Protein 4GT9 (pdb70)

Secondary structure (DSSP, 8-state):
--EEEETTTEEEEEEEEE--HHHHHHHHHT-S----HHHHHHHHHHHHHT--GGGGG-EEEEEEEEEHHHHHHHTT--SSEEEE--TTTSPPPS-B----GGGGTT---SS-HHHHHHHHHHHHHHHHHHHHHHHHTT--HHHHGGGS-TTBEEEEEEEEEHHHHHHHHHHHSSTTS-HHHHHHHHHHHHHHHHH-HHHHHHHHHHT---SS--

Sequence (214 aa):
HMKIDILDKGFVELVDVMGNDLSAVRAARVSSFDMGEERDRHLIIEYLMKHGHETPFEHIVFTFHVKAPIFVARRQWFRHRIASYNELSGRYSSKLSYEFYIPSPERLEGYKTTIPPERVTEKISEIVDKAYRTYLLELIESSGVPRREVARIVLPLNLYTRFFWTVNARSLMNFLNLRADSHAQWEIQQQYALAIARIFKEKCPWTFEAFLKYAYKGDILK

Foldseek 3Di:
DDKDDAAPGKIKAWDDKDDELVQLVCQVVVDPDPDDVVSLVVLLVCQQVVVCVSQQRIKTKMKIKFFQVLVVVVPVLPQKDKDKDDQQVDPADPDFRQHDLCLCPPPDDPQRSVVVSVVVVVVQVVLVVQLVVCVVVPNHSNVSCVSHDRRRIIMMMMMHTPVSLLVVCLVQCAPVHDPRSVRVNVSVLVVNCVRYVSNSVSCVVRPRNHDHDD

Structure (mmCIF, N/CA/C/O backbone):
data_4GT9
#
_entry.id   4GT9
#
_cell.length_a   110.320
_cell.length_b   110.320
_cell.length_c   120.570
_cell.angle_alpha   90.00
_cell.angle_beta   90.00
_cell.angle_gamma   90.00
#
_symmetry.space_group_name_H-M   'I 41 2 2'
#
loop_
_entity.id
_entity.type
_entity.pdbx_description
1 polymer 'Thymidylate synthase thyX'
2 non-polymer 'FLAVIN-ADENINE DINUCLEOTIDE'
3 non-polymer "2'-DEOXYURIDINE 5'-MONOPHOSPHATE"
4 non-polymer 'N-({4-[(6aR)-3-amino-1-oxo-1,2,5,6,6a,7-hexahydroimidazo[1,5-f]pteridin-8(9H)-yl]phenyl}carbonyl)-L-glutamic acid'
5 non-polymer DI(HYDROXYETHYL)ETHER
6 non-polymer 'CHLORIDE ION'
7 water water
#
loop_
_atom_site.group_PDB
_atom_site.id
_atom_site.type_symbol
_atom_site.label_atom_id
_atom_site.label_alt_id
_atom_site.label_comp_id
_atom_site.label_asym_id
_atom_site.label_entity_id
_atom_site.label_seq_id
_atom_site.pdbx_PDB_ins_code
_atom_site.Cartn_x
_atom_site.Cartn_y
_atom_site.Cartn_z
_atom_site.occupancy
_atom_site.B_iso_or_equiv
_atom_site.auth_seq_id
_atom_site.auth_comp_id
_atom_site.auth_asym_id
_atom_site.auth_atom_id
_atom_site.pdbx_PDB_model_num
ATOM 1 N N . HIS A 1 12 ? -43.794 -5.839 2.455 1.00 41.54 0 HIS A N 1
ATOM 2 C CA . HIS A 1 12 ? -43.706 -5.534 3.908 1.00 40.03 0 HIS A CA 1
ATOM 3 C C . HIS A 1 12 ? -42.240 -5.319 4.311 1.00 39.32 0 HIS A C 1
ATOM 4 O O . HIS A 1 12 ? -41.358 -6.104 3.913 1.00 40.53 0 HIS A O 1
ATOM 6 N N . MET A 1 13 ? -41.985 -4.248 5.072 1.00 36.97 1 MET A N 1
ATOM 7 C CA . MET A 1 13 ? -40.639 -3.949 5.580 1.00 35.20 1 MET A CA 1
ATOM 8 C C . MET A 1 13 ? -40.241 -5.008 6.617 1.00 31.91 1 MET A C 1
ATOM 9 O O . MET A 1 13 ? -40.954 -5.194 7.598 1.00 29.69 1 MET A O 1
ATOM 14 N N . LYS A 1 14 ? -39.106 -5.664 6.386 1.00 29.39 2 LYS A N 1
ATOM 15 C CA . LYS A 1 14 ? -38.536 -6.680 7.268 1.00 28.04 2 LYS A CA 1
ATOM 16 C C . LYS A 1 14 ? -37.052 -6.411 7.477 1.00 26.69 2 LYS A C 1
ATOM 17 O O . LYS A 1 14 ? -36.293 -6.159 6.529 1.00 28.73 2 LYS A O 1
ATOM 23 N N . ILE A 1 15 ? -36.621 -6.563 8.716 1.00 23.35 3 ILE A N 1
ATOM 24 C CA . ILE A 1 15 ? -35.268 -6.221 9.115 1.00 21.48 3 ILE A CA 1
ATOM 25 C C . ILE A 1 15 ? -34.723 -7.356 9.998 1.00 19.14 3 ILE A C 1
ATOM 26 O O . ILE A 1 15 ? -35.365 -7.740 10.976 1.00 19.38 3 ILE A O 1
ATOM 31 N N . ASP A 1 16 ? -33.578 -7.914 9.621 1.00 19.02 4 ASP A N 1
ATOM 32 C CA . ASP A 1 16 ? -32.906 -8.945 10.394 1.00 19.79 4 ASP A CA 1
ATOM 33 C C . ASP A 1 16 ? -32.274 -8.320 11.631 1.00 19.02 4 ASP A C 1
ATOM 34 O O . ASP A 1 16 ? -31.695 -7.236 11.528 1.00 21.09 4 ASP A O 1
ATOM 39 N N . ILE A 1 17 ? -32.374 -9.006 12.756 1.00 17.96 5 ILE A N 1
ATOM 40 C CA . ILE A 1 17 ? -31.865 -8.537 14.041 1.00 17.61 5 ILE A CA 1
ATOM 41 C C . ILE A 1 17 ? -31.110 -9.691 14.681 1.00 18.36 5 ILE A C 1
ATOM 42 O O . ILE A 1 17 ? -31.550 -10.839 14.619 1.00 18.30 5 ILE A O 1
ATOM 47 N N . LEU A 1 18 ? -30.027 -9.387 15.388 1.00 17.83 6 LEU A N 1
ATOM 48 C CA . LEU A 1 18 ? -29.180 -10.407 16.037 1.00 17.38 6 LEU A CA 1
ATOM 49 C C . LEU A 1 18 ? -28.770 -11.460 14.992 1.00 18.37 6 LEU A C 1
ATOM 50 O O . LEU A 1 18 ? -28.596 -11.128 13.827 1.00 20.90 6 LEU A O 1
ATOM 55 N N . ASP A 1 19 ? -28.571 -12.695 15.413 1.00 17.60 7 ASP A N 1
ATOM 56 C CA . ASP A 1 19 ? -28.130 -13.753 14.554 1.00 18.03 7 ASP A CA 1
ATOM 57 C C . ASP A 1 19 ? -29.252 -14.385 13.722 1.00 18.70 7 ASP A C 1
ATOM 58 O O . ASP A 1 19 ? -28.994 -14.775 12.589 1.00 21.34 7 ASP A O 1
ATOM 63 N N . LYS A 1 20 ? -30.440 -14.492 14.288 1.00 18.04 8 LYS A N 1
ATOM 64 C CA . LYS A 1 20 ? -31.543 -15.247 13.665 1.00 18.41 8 LYS A CA 1
ATOM 65 C C . LYS A 1 20 ? -32.873 -14.533 13.852 1.00 17.72 8 LYS A C 1
ATOM 66 O O . LYS A 1 20 ? -33.932 -15.062 13.513 1.00 19.53 8 LYS A O 1
ATOM 72 N N . GLY A 1 21 ? -32.880 -13.335 14.417 1.00 16.24 9 GLY A N 1
ATOM 73 C CA . GLY A 1 21 ? -34.114 -12.615 14.685 1.00 15.79 9 GLY A CA 1
ATOM 74 C C . GLY A 1 21 ? -34.591 -11.741 13.532 1.00 15.48 9 GLY A C 1
ATOM 75 O O . GLY A 1 21 ? -33.908 -11.551 12.535 1.00 16.51 9 GLY A O 1
ATOM 76 N N . PHE A 1 22 ? -35.780 -11.180 13.711 1.00 15.58 10 PHE A N 1
ATOM 77 C CA . PHE A 1 22 ? -36.301 -10.215 12.715 1.00 15.72 10 PHE A CA 1
ATOM 78 C C . PHE A 1 22 ? -37.384 -9.370 13.347 1.00 14.50 10 PHE A C 1
ATOM 79 O O . PHE A 1 22 ? -37.989 -9.720 14.348 1.00 15.01 10 PHE A O 1
ATOM 87 N N . VAL A 1 23 ? -37.645 -8.258 12.669 1.00 16.35 11 VAL A N 1
ATOM 88 C CA . VAL A 1 23 ? -38.859 -7.439 12.869 1.00 16.78 11 VAL A CA 1
ATOM 89 C C . VAL A 1 23 ? -39.462 -7.225 11.488 1.00 17.28 11 VAL A C 1
ATOM 90 O O . VAL A 1 23 ? -38.748 -6.857 10.569 1.00 18.25 11 VAL A O 1
ATOM 94 N N . GLU A 1 24 ? -40.763 -7.456 11.330 1.00 17.12 12 GLU A N 1
ATOM 95 C CA . GLU A 1 24 ? -41.447 -7.245 10.076 1.00 18.62 12 GLU A CA 1
ATOM 96 C C . GLU A 1 24 ? -42.725 -6.486 10.334 1.00 17.61 12 GLU A C 1
ATOM 97 O O . GLU A 1 24 ? -43.478 -6.824 11.233 1.00 17.13 12 GLU A O 1
ATOM 103 N N . LEU A 1 25 ? -42.993 -5.481 9.522 1.00 18.50 13 LEU A N 1
ATOM 104 C CA . LEU A 1 25 ? -44.299 -4.825 9.583 1.00 18.48 13 LEU A CA 1
ATOM 105 C C . LEU A 1 25 ? -45.346 -5.653 8.853 1.00 18.40 13 LEU A C 1
ATOM 106 O O . LEU A 1 25 ? -45.183 -6.008 7.687 1.00 21.67 13 LEU A O 1
ATOM 111 N N . VAL A 1 26 ? -46.413 -5.997 9.556 1.00 16.82 14 VAL A N 1
ATOM 112 C CA . VAL A 1 26 ? -47.519 -6.801 9.017 1.00 18.64 14 VAL A CA 1
ATOM 113 C C . VAL A 1 26 ? -48.623 -5.880 8.457 1.00 18.24 14 VAL A C 1
ATOM 114 O O . VAL A 1 26 ? -49.202 -6.159 7.422 1.00 20.92 14 VAL A O 1
ATOM 118 N N . ASP A 1 27 ? -48.941 -4.811 9.193 1.00 16.83 15 ASP A N 1
ATOM 119 C CA . ASP A 1 27 ? -50.005 -3.907 8.768 1.00 18.19 15 ASP A CA 1
ATOM 120 C C . ASP A 1 27 ? -49.831 -2.594 9.509 1.00 16.54 15 ASP A C 1
ATOM 121 O O . ASP A 1 27 ? -49.101 -2.509 10.485 1.00 16.40 15 ASP A O 1
ATOM 126 N N . VAL A 1 28 ? -50.492 -1.579 8.989 1.00 18.66 16 VAL A N 1
ATOM 127 C CA . VAL A 1 28 ? -50.505 -0.265 9.598 1.00 19.45 16 VAL A CA 1
ATOM 128 C C . VAL A 1 28 ? -51.833 0.385 9.263 1.00 19.38 16 VAL A C 1
ATOM 129 O O . VAL A 1 28 ? -52.380 0.203 8.191 1.00 21.39 16 VAL A O 1
ATOM 133 N N . MET A 1 29 ? -52.382 1.106 10.229 1.00 18.38 17 MET A N 1
ATOM 134 C CA . MET A 1 29 ? -53.550 1.956 10.013 1.00 19.53 17 MET A CA 1
ATOM 135 C C . MET A 1 29 ? -53.123 3.364 10.180 1.00 19.22 17 MET A C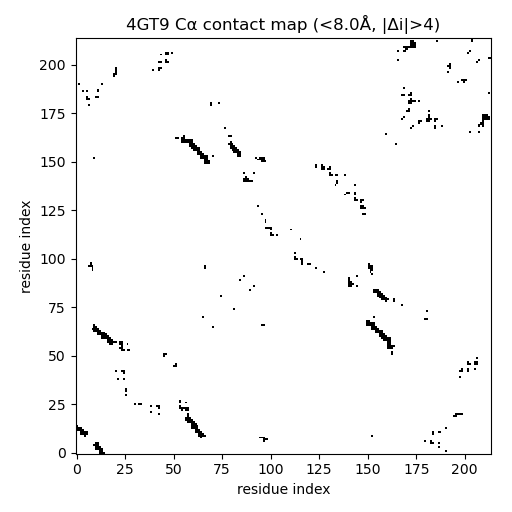 1
ATOM 136 O O . MET A 1 29 ? -52.623 3.752 11.235 1.00 19.40 17 MET A O 1
ATOM 141 N N . GLY A 1 30 ? -53.319 4.129 9.130 1.00 21.03 18 GLY A N 1
ATOM 142 C CA . GLY A 1 30 ? -53.081 5.532 9.182 1.00 22.96 18 GLY A CA 1
ATOM 143 C C . GL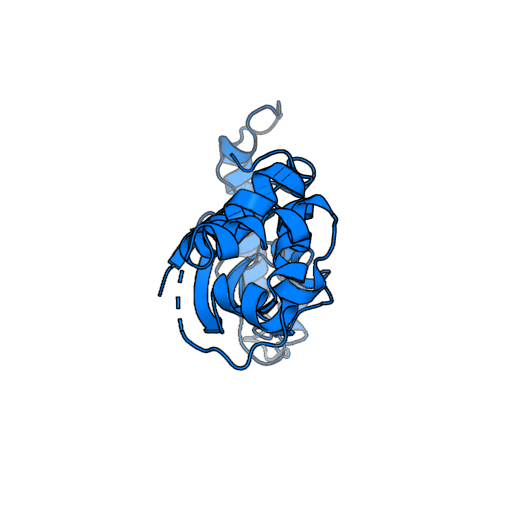Y A 1 30 ? -51.679 5.942 8.826 1.00 23.31 18 GLY A C 1
ATOM 144 O O . GLY A 1 30 ? -50.845 5.168 8.311 1.00 25.28 18 GLY A O 1
ATOM 145 N N . ASN A 1 31 ? -51.453 7.224 9.051 1.00 22.90 19 ASN A N 1
ATOM 146 C CA . ASN A 1 31 ? -50.226 7.898 8.679 1.00 22.82 19 ASN A CA 1
ATOM 147 C C . ASN A 1 31 ? -50.210 9.208 9.481 1.00 21.66 19 ASN A C 1
ATOM 148 O O . ASN A 1 31 ? -51.041 9.419 10.368 1.00 19.63 19 ASN A O 1
ATOM 153 N N . ASP A 1 32 ? -49.274 10.101 9.190 1.00 20.96 20 ASP A N 1
ATOM 154 C CA . ASP A 1 32 ? -49.185 11.368 9.920 1.00 20.96 20 ASP A CA 1
ATOM 155 C C . ASP A 1 32 ? -50.524 12.110 9.926 1.00 21.86 20 ASP A C 1
ATOM 156 O O . ASP A 1 32 ? -50.936 12.694 10.942 1.00 21.64 20 ASP A O 1
ATOM 161 N N . LEU A 1 33 ? -51.235 12.067 8.808 1.00 21.03 21 LEU A N 1
ATOM 162 C CA . LEU A 1 33 ? -52.487 12.803 8.693 1.00 21.79 21 LEU A CA 1
ATOM 163 C C . LEU A 1 33 ? -53.582 12.249 9.588 1.00 20.87 21 LEU A C 1
ATOM 164 O O . LEU A 1 33 ? -54.497 12.982 9.918 1.00 21.28 21 LEU A O 1
ATOM 169 N N . SER A 1 34 ? -53.490 10.987 9.972 1.00 20.19 22 SER A N 1
ATOM 170 C CA . SER A 1 34 ? -54.454 10.419 10.909 1.00 20.19 22 SER A CA 1
ATOM 171 C C . SER A 1 34 ? -54.450 11.153 12.241 1.00 20.31 22 SER A C 1
ATOM 172 O O . SER A 1 34 ? -55.501 11.326 12.864 1.00 19.43 22 SER A O 1
ATOM 175 N N . ALA A 1 35 ? -53.276 11.544 12.715 1.00 18.54 23 ALA A N 1
ATOM 176 C CA . ALA A 1 35 ? -53.156 12.286 13.979 1.00 18.73 23 ALA A CA 1
ATOM 177 C C . ALA A 1 35 ? -53.687 13.685 13.821 1.00 18.65 23 ALA A C 1
ATOM 178 O O . ALA A 1 35 ? -54.391 14.197 14.670 1.00 18.79 23 ALA A O 1
ATOM 180 N N . VAL A 1 36 ? -53.413 14.322 12.693 1.00 18.13 24 VAL A N 1
ATOM 181 C CA . VAL A 1 36 ? -53.915 15.659 12.421 1.00 20.20 24 VAL A CA 1
ATOM 182 C C . VAL A 1 36 ? -55.462 15.654 12.364 1.00 19.28 24 VAL A C 1
ATOM 183 O O . VAL A 1 36 ? -56.133 16.511 12.930 1.00 19.77 24 VAL A O 1
ATOM 187 N N . ARG A 1 37 ? -56.015 14.701 11.626 1.00 20.08 25 ARG A N 1
ATOM 188 C CA . ARG A 1 37 ? -57.461 14.630 11.453 1.00 19.75 25 ARG A CA 1
ATOM 189 C C . ARG A 1 37 ? -58.158 14.316 12.783 1.00 18.46 25 ARG A C 1
ATOM 190 O O . ARG A 1 37 ? -59.202 14.881 13.052 1.00 19.09 25 ARG A O 1
ATOM 198 N N . ALA A 1 38 ? -57.564 13.461 13.600 1.00 17.57 26 ALA A N 1
ATOM 199 C CA . ALA A 1 38 ? -58.153 13.161 14.923 1.00 17.36 26 ALA A CA 1
ATOM 200 C C . ALA A 1 38 ? -58.071 14.391 15.820 1.00 17.85 26 ALA A C 1
ATOM 201 O O . ALA A 1 38 ? -59.051 14.741 16.483 1.00 18.61 26 ALA A O 1
ATOM 203 N N . ALA A 1 39 ? -56.927 15.088 15.818 1.00 17.38 27 ALA A N 1
ATOM 204 C CA . ALA A 1 39 ? -56.776 16.287 16.621 1.00 18.34 27 ALA A CA 1
ATOM 205 C C . ALA A 1 39 ? -57.803 17.340 16.274 1.00 19.71 27 ALA A C 1
ATOM 206 O O . ALA A 1 39 ? -58.396 17.984 17.152 1.00 21.22 27 ALA A O 1
ATOM 208 N N . ARG A 1 40 ? -58.024 17.572 14.982 1.00 19.42 28 ARG A N 1
ATOM 209 C CA . ARG A 1 40 ? -58.976 18.543 14.515 1.00 20.80 28 ARG A CA 1
ATOM 210 C C . ARG A 1 40 ? -60.431 18.051 14.499 1.00 19.85 28 ARG A C 1
ATOM 211 O O . ARG A 1 40 ? -61.326 18.870 14.252 1.00 22.55 28 ARG A O 1
ATOM 219 N N . VAL A 1 41 ? -60.633 16.746 14.683 1.00 18.97 29 VAL A N 1
ATOM 220 C CA . VAL A 1 41 ? -61.955 16.098 14.527 1.00 19.88 29 VAL A CA 1
ATOM 221 C C . VAL A 1 41 ? -62.510 16.503 13.138 1.00 19.91 29 VAL A C 1
ATOM 222 O O . VAL A 1 41 ? -63.601 17.020 12.979 1.00 20.73 29 VAL A O 1
ATOM 226 N N A SER A 1 42 ? -61.682 16.244 12.119 0.50 21.17 30 SER A N 1
ATOM 227 N N B SER A 1 42 ? -61.694 16.234 12.122 0.50 21.12 30 SER A N 1
ATOM 228 C CA A SER A 1 42 ? -61.927 16.754 10.768 0.50 22.62 30 SER A CA 1
ATOM 229 C CA B SER A 1 42 ? -61.921 16.788 10.798 0.50 22.46 30 SER A CA 1
ATOM 230 C C A SER A 1 42 ? -62.990 16.006 9.996 0.50 24.18 30 SER A C 1
ATOM 231 C C B SER A 1 42 ? -62.940 16.022 9.971 0.50 24.10 30 SER A C 1
ATOM 232 O O A SER A 1 42 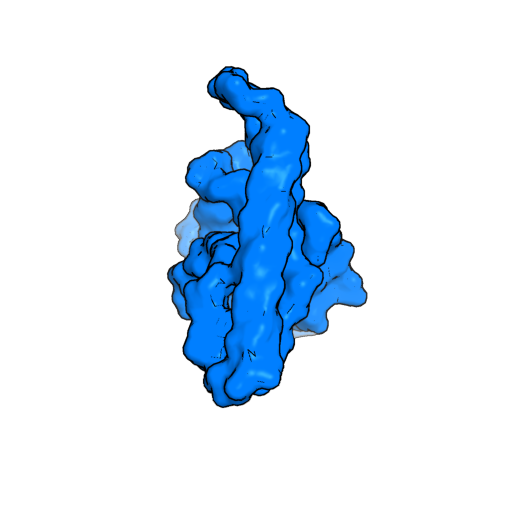? -63.039 14.783 10.005 0.50 23.65 30 SER A O 1
ATOM 233 O O B SER A 1 42 ? -62.907 14.793 9.933 0.50 23.22 30 SER A O 1
ATOM 238 N N . PHE A 1 43 ? -63.802 16.768 9.286 1.00 25.85 31 PHE A N 1
ATOM 239 C CA . PHE A 1 43 ? -64.639 16.221 8.205 1.00 29.08 31 PHE A CA 1
ATOM 240 C C . PHE A 1 43 ? -63.804 16.136 6.919 1.00 33.37 31 PHE A C 1
ATOM 241 O O . PHE A 1 43 ? -64.081 15.333 6.015 1.00 34.89 31 PHE A O 1
ATOM 249 N N . ASP A 1 44 ? -62.805 17.002 6.822 1.00 36.99 32 ASP A N 1
ATOM 250 C CA . ASP A 1 44 ? -62.038 17.124 5.588 1.00 40.25 32 ASP A CA 1
ATOM 251 C C . ASP A 1 44 ? -61.106 15.920 5.466 1.00 40.42 32 ASP A C 1
ATOM 252 O O . ASP A 1 44 ? -60.291 15.628 6.370 1.00 40.91 32 ASP A O 1
ATOM 255 N N . MET A 1 45 ? -61.282 15.168 4.384 1.00 41.62 33 MET A N 1
ATOM 256 C CA . MET A 1 45 ? -60.406 14.056 4.055 1.00 41.97 33 MET A CA 1
ATOM 257 C C . MET A 1 45 ? -59.659 14.423 2.779 1.00 43.29 33 MET A C 1
ATOM 258 O O . MET A 1 45 ? -59.770 13.722 1.767 1.00 43.80 33 MET A O 1
ATOM 263 N N . GLY A 1 46 ? -58.939 15.547 2.829 1.00 43.71 34 GLY A N 1
ATOM 264 C CA . GLY A 1 46 ? -58.229 16.099 1.668 1.00 45.05 34 GLY A CA 1
ATOM 265 C C . GLY A 1 46 ? -56.765 15.684 1.624 1.00 44.98 34 GLY A C 1
ATOM 266 O O . GLY A 1 46 ? -56.297 14.950 2.498 1.00 44.26 34 GLY A O 1
ATOM 267 N N . GLU A 1 50 ? -49.431 19.321 5.041 1.00 45.74 38 GLU A N 1
ATOM 268 C CA . GLU A 1 50 ? -48.701 20.336 4.305 1.00 45.54 38 GLU A CA 1
ATOM 269 C C . GLU A 1 50 ? -47.853 21.137 5.322 1.00 44.36 38 GLU A C 1
ATOM 270 O O . GLU A 1 50 ? -47.395 20.581 6.331 1.00 42.15 38 GLU A O 1
ATOM 276 N N . GLU A 1 51 ? -47.636 22.428 5.085 1.00 43.45 39 GLU A N 1
ATOM 277 C CA . GLU A 1 51 ? -46.989 23.274 6.090 1.00 42.64 39 GLU A CA 1
ATOM 278 C C . GLU A 1 51 ? -47.827 23.266 7.372 1.00 39.95 39 GLU A C 1
ATOM 279 O O . GLU A 1 51 ? -47.283 23.121 8.475 1.00 38.22 39 GLU A O 1
ATOM 285 N N . ARG A 1 52 ? -49.141 23.410 7.226 1.00 38.44 40 ARG A N 1
ATOM 286 C CA . ARG A 1 52 ? -50.004 23.519 8.400 1.00 37.66 40 ARG A CA 1
ATOM 287 C C . ARG A 1 52 ? -50.140 22.183 9.117 1.00 34.52 40 ARG A C 1
ATOM 288 O O . ARG A 1 52 ? -50.150 22.129 10.350 1.00 32.93 40 ARG A O 1
ATOM 296 N N . ASP A 1 53 ? -50.228 21.096 8.356 1.00 32.91 41 ASP A N 1
ATOM 297 C CA . ASP A 1 53 ? -50.365 19.792 9.000 1.00 30.74 41 ASP A CA 1
ATOM 298 C C . ASP A 1 53 ? -49.077 19.416 9.754 1.00 29.03 41 ASP A C 1
ATOM 299 O O . ASP A 1 53 ? -49.105 18.913 10.893 1.00 27.06 41 ASP A O 1
ATOM 304 N N . ARG A 1 54 ? -47.919 19.681 9.153 1.00 29.11 42 ARG A N 1
ATOM 305 C CA . ARG A 1 54 ? -46.689 19.384 9.836 1.00 28.22 42 ARG A CA 1
ATOM 306 C C . ARG A 1 54 ? -46.478 20.258 11.080 1.00 27.99 42 ARG A C 1
ATOM 307 O O . ARG A 1 54 ? -46.017 19.774 12.113 1.00 27.35 42 ARG A O 1
ATOM 315 N N . HIS A 1 55 ? -46.844 21.529 10.995 1.00 28.72 43 HIS A N 1
ATOM 316 C CA . HIS A 1 55 ? -46.763 22.391 12.164 1.00 29.48 43 HIS A CA 1
ATOM 317 C C . HIS A 1 55 ? -47.663 21.925 13.299 1.00 27.16 43 HIS A C 1
ATOM 318 O O . HIS A 1 55 ? -47.276 22.035 14.466 1.00 26.58 43 HIS A O 1
ATOM 325 N N . LEU A 1 56 ? -48.841 21.384 12.969 1.00 25.47 44 LEU A N 1
ATOM 326 C CA . LEU A 1 56 ? -49.736 20.849 14.014 1.00 23.89 44 LEU A CA 1
ATOM 327 C C . LEU A 1 56 ? -49.077 19.664 14.721 1.00 22.74 44 LEU A C 1
ATOM 328 O O . LEU A 1 56 ? -49.082 19.587 15.955 1.00 22.46 44 LEU A O 1
ATOM 333 N N A ILE A 1 57 ? -48.484 18.744 13.966 0.50 21.76 45 ILE A N 1
ATOM 334 N N B ILE A 1 57 ? -48.505 18.750 13.938 0.50 22.43 45 ILE A N 1
ATOM 335 C CA A ILE A 1 57 ? -47.795 17.629 14.588 0.50 20.52 45 ILE A CA 1
ATOM 336 C CA B ILE A 1 57 ? -47.763 17.620 14.472 0.50 21.69 45 ILE A CA 1
ATOM 337 C C A ILE A 1 57 ? -46.664 18.094 15.483 0.50 20.87 45 ILE A C 1
ATOM 338 C C B ILE A 1 57 ? -46.673 18.078 15.438 0.50 21.53 45 ILE A C 1
ATOM 339 O O A ILE A 1 57 ? -46.510 17.578 16.583 0.50 20.99 45 ILE A O 1
ATOM 340 O O B ILE A 1 57 ? -46.556 17.537 16.531 0.50 21.52 45 ILE A O 1
ATOM 349 N N . GLU A 1 58 ? -45.883 19.073 15.033 1.00 22.84 46 GLU A N 1
ATOM 350 C CA . GLU A 1 58 ? -44.813 19.588 15.883 1.00 24.00 46 GLU A CA 1
ATOM 351 C C . GLU A 1 58 ? -45.361 20.242 17.158 1.00 23.91 46 GLU A C 1
ATOM 352 O O . GLU A 1 58 ? -44.813 20.041 18.236 1.00 24.05 46 GLU A O 1
ATOM 358 N N . TYR A 1 59 ? -46.446 20.985 17.024 1.00 24.71 47 TYR A N 1
ATOM 359 C CA . TYR A 1 59 ? -47.089 21.638 18.158 1.00 25.93 47 TYR A CA 1
ATOM 360 C C . TYR A 1 59 ? -47.535 20.626 19.186 1.00 24.39 47 TYR A C 1
ATOM 361 O O . TYR A 1 59 ? -47.265 20.744 20.381 1.00 24.94 47 TYR A O 1
ATOM 370 N N . LEU A 1 60 ? -48.215 19.585 18.715 1.00 22.89 48 LEU A N 1
ATOM 371 C CA . LEU A 1 60 ? -48.704 18.551 19.602 1.00 21.91 48 LEU A CA 1
ATOM 372 C C . LEU A 1 60 ? -47.544 17.910 20.338 1.00 22.38 48 LEU A C 1
ATOM 373 O O . LEU A 1 60 ? -47.574 17.711 21.561 1.00 23.07 48 LEU A O 1
ATOM 378 N N . MET A 1 61 ? -46.504 17.547 19.598 1.00 22.09 49 MET A N 1
ATOM 379 C CA . MET A 1 61 ? -45.357 16.873 20.172 1.00 22.53 49 MET A CA 1
ATOM 380 C C . MET A 1 61 ? -44.600 17.742 21.178 1.00 24.69 49 MET A C 1
ATOM 381 O O . MET A 1 61 ? -44.242 17.257 22.256 1.00 24.91 49 MET A O 1
ATOM 386 N N . LYS A 1 62 ? -44.390 19.003 20.845 1.00 26.92 50 LYS A N 1
ATOM 387 C CA . LYS A 1 62 ? -43.607 19.858 21.729 1.00 29.64 50 LYS A CA 1
ATOM 388 C C . LYS A 1 62 ? -44.349 20.130 23.045 1.00 30.59 50 LYS A C 1
ATOM 389 O O . LYS A 1 62 ? -43.714 20.298 24.079 1.00 32.02 50 LYS A O 1
ATOM 395 N N . HIS A 1 63 ? -45.678 20.100 23.019 1.00 30.25 51 HIS A N 1
ATOM 396 C CA . HIS A 1 63 ? -46.458 20.363 24.223 1.00 30.64 51 HIS A CA 1
ATOM 397 C C . HIS A 1 63 ? -46.956 19.143 24.971 1.00 29.14 51 HIS A C 1
ATOM 398 O O . HIS A 1 63 ? -47.681 19.295 25.960 1.00 31.12 51 HIS A O 1
ATOM 405 N N . GLY A 1 64 ? -46.592 17.943 24.529 1.00 27.61 52 GLY A N 1
ATOM 406 C CA . GLY A 1 64 ? -47.019 16.741 25.212 1.00 26.47 52 GLY A CA 1
ATOM 407 C C . GLY A 1 64 ? -48.457 16.322 24.957 1.00 25.58 52 GLY A C 1
ATOM 408 O O . GLY A 1 64 ? -49.022 15.529 25.700 1.00 27.19 52 GLY A O 1
ATOM 409 N N . HIS A 1 65 ? -49.049 16.816 23.886 1.00 22.86 53 HIS A N 1
ATOM 410 C CA . HIS A 1 65 ? -50.434 16.496 23.560 1.00 22.17 53 HIS A CA 1
ATOM 411 C C . HIS A 1 65 ? -50.436 15.259 22.698 1.00 21.17 53 HIS A C 1
ATOM 412 O O . HIS A 1 65 ? -50.575 15.378 21.475 1.00 22.26 53 HIS A O 1
ATOM 419 N N . GLU A 1 66 ? -50.287 14.101 23.300 1.00 19.50 54 GLU A N 1
ATOM 420 C CA . GLU A 1 66 ? -49.974 12.922 22.489 1.00 18.90 54 GLU A CA 1
ATOM 421 C C . GLU A 1 66 ? -51.146 12.012 22.199 1.00 17.36 54 GLU A C 1
ATOM 422 O O . GLU A 1 66 ? -50.996 11.082 21.414 1.00 15.80 54 GLU A O 1
ATOM 428 N N . THR A 1 67 ? -52.325 12.259 22.768 1.00 15.90 55 THR A N 1
ATOM 429 C CA . THR A 1 67 ? -53.459 11.434 22.433 1.00 15.60 55 THR A CA 1
ATOM 430 C C . THR A 1 67 ? -53.740 11.338 20.917 1.00 15.39 55 THR A C 1
ATOM 431 O O . THR A 1 67 ? -54.150 10.259 20.471 1.00 15.39 55 THR A O 1
ATOM 435 N N . PRO A 1 68 ? -53.518 12.394 20.117 1.00 15.35 56 PRO A N 1
ATOM 436 C CA . PRO A 1 68 ? -53.872 12.220 18.696 1.00 16.04 56 PRO A CA 1
ATOM 437 C C . PRO A 1 68 ? -53.067 11.122 17.989 1.00 15.46 56 PRO A C 1
ATOM 438 O O . PRO A 1 68 ? -53.555 10.517 17.019 1.00 15.78 56 PRO A O 1
ATOM 442 N N . PHE A 1 69 ? -51.876 10.841 18.480 1.00 14.49 57 PHE A N 1
ATOM 443 C CA . PHE A 1 69 ? -51.027 9.812 17.888 1.00 14.66 57 PHE A CA 1
ATOM 444 C C . PHE A 1 69 ? -51.514 8.427 18.196 1.00 14.31 57 PHE A C 1
ATOM 445 O O . PHE A 1 69 ? -51.050 7.458 17.569 1.00 14.68 57 PHE A O 1
ATOM 453 N N . GLU A 1 70 ? -52.449 8.258 19.123 1.00 13.85 58 GLU A N 1
ATOM 454 C CA . GLU A 1 70 ? -53.063 6.955 19.361 1.00 13.36 58 GLU A CA 1
ATOM 455 C C . GLU A 1 70 ? -53.897 6.448 18.187 1.00 14.13 58 GLU A C 1
ATOM 456 O O . GLU A 1 70 ? -54.231 5.260 18.152 1.00 14.45 58 GLU A O 1
ATOM 462 N N . HIS A 1 71 ? -54.219 7.317 17.236 1.00 14.17 59 HIS A N 1
ATOM 463 C CA . HIS A 1 71 ? -55.020 6.944 16.074 1.00 14.29 59 HIS A CA 1
ATOM 464 C C . HIS A 1 71 ? -54.192 6.381 14.903 1.00 14.97 59 HIS A C 1
ATOM 465 O O . HIS A 1 71 ? -54.750 6.109 13.839 1.00 16.49 59 HIS A O 1
ATOM 472 N N . ILE A 1 72 ? -52.903 6.240 15.117 1.00 14.17 60 ILE A N 1
ATOM 473 C CA . ILE A 1 72 ? -51.989 5.554 14.161 1.00 14.59 60 ILE A CA 1
ATOM 474 C C . ILE A 1 72 ? -51.613 4.244 14.822 1.00 15.49 60 ILE A C 1
ATOM 475 O O . ILE A 1 72 ? -51.192 4.252 15.971 1.00 14.45 60 ILE A O 1
ATOM 480 N N . VAL A 1 73 ? -51.811 3.126 14.134 1.00 14.65 61 VAL A N 1
ATOM 481 C CA . VAL A 1 73 ? -51.619 1.804 14.724 1.00 15.22 61 VAL A CA 1
ATOM 482 C C . VAL A 1 73 ? -50.781 0.932 13.799 1.00 14.84 61 VAL A C 1
ATOM 483 O O . VAL A 1 73 ? -50.917 0.993 12.605 1.00 17.15 61 VAL A O 1
ATOM 487 N N . PHE A 1 74 ? -49.923 0.130 14.414 1.00 14.73 62 PHE A N 1
ATOM 488 C CA . PHE A 1 74 ? -49.014 -0.812 13.706 1.00 15.24 62 PHE A CA 1
ATOM 489 C C . PHE A 1 74 ? -49.223 -2.214 14.176 1.00 15.19 62 PHE A C 1
ATOM 490 O O . PHE A 1 74 ? -49.492 -2.430 15.346 1.00 15.26 62 PHE A O 1
ATOM 498 N N . THR A 1 75 ? -49.035 -3.181 13.279 1.00 14.92 63 THR A N 1
ATOM 499 C CA . THR A 1 75 ? -48.887 -4.598 13.692 1.00 14.40 63 THR A CA 1
ATOM 500 C C . THR A 1 75 ? -47.531 -5.082 13.148 1.00 14.34 63 THR A C 1
ATOM 501 O O . THR A 1 75 ? -47.251 -4.932 11.962 1.00 15.90 63 THR A O 1
ATOM 505 N N . PHE A 1 76 ? -46.717 -5.619 14.040 1.00 14.04 64 PHE A N 1
ATOM 506 C CA . PHE A 1 76 ? -45.424 -6.218 13.709 1.00 14.27 64 PHE A CA 1
ATOM 507 C C . PHE A 1 76 ? -45.436 -7.703 14.024 1.00 14.49 64 PHE A C 1
ATOM 508 O O . PHE A 1 76 ? -46.116 -8.165 14.928 1.00 15.04 64 PHE A O 1
ATOM 516 N N . HIS A 1 77 ? -44.627 -8.430 13.271 1.00 14.83 65 HIS A N 1
ATOM 517 C CA . HIS A 1 77 ? -44.265 -9.814 13.593 1.00 15.14 65 HIS A CA 1
ATOM 518 C C . HIS A 1 77 ? -42.787 -9.761 13.990 1.00 14.38 65 HIS A C 1
ATOM 519 O O . HIS A 1 77 ? -41.954 -9.278 13.211 1.00 15.29 65 HIS A O 1
ATOM 526 N N . VAL A 1 78 ? -42.467 -10.266 15.163 1.00 14.43 66 VAL A N 1
ATOM 527 C CA . VAL A 1 78 ? -41.150 -10.190 15.769 1.00 14.81 66 VAL A CA 1
ATOM 528 C C . VAL A 1 78 ? -40.679 -11.595 16.124 1.00 15.14 66 VAL A C 1
ATOM 529 O O . VAL A 1 78 ? -41.447 -12.406 16.669 1.00 15.13 66 VAL A O 1
ATOM 533 N N . LYS A 1 79 ? -39.432 -11.874 15.773 1.00 14.88 67 LYS A N 1
ATOM 534 C CA . LYS A 1 79 ? -38.745 -13.103 16.196 1.00 14.47 67 LYS A CA 1
ATOM 535 C C . LYS A 1 79 ? -37.586 -12.669 17.081 1.00 14.17 67 LYS A C 1
ATOM 536 O O . LYS A 1 79 ? -36.699 -11.973 16.600 1.00 13.98 67 LYS A O 1
ATOM 542 N N . ALA A 1 80 ? -37.583 -13.095 18.333 1.00 14.33 68 ALA A N 1
ATOM 543 C CA . ALA A 1 80 ? -36.640 -12.604 19.340 1.00 13.87 68 ALA A CA 1
ATOM 544 C C . ALA A 1 80 ? -36.421 -13.664 20.402 1.00 13.83 68 ALA A C 1
ATOM 545 O O . ALA A 1 80 ? -37.316 -14.457 20.661 1.00 14.23 68 ALA A O 1
ATOM 547 N N . PRO A 1 81 ? -35.275 -13.629 21.087 1.00 13.54 69 PRO A N 1
ATOM 548 C CA . PRO A 1 81 ? -35.093 -14.543 22.199 1.00 14.10 69 PRO A CA 1
ATOM 549 C C . PRO A 1 81 ? -36.043 -14.245 23.347 1.00 13.64 69 PRO A C 1
ATOM 550 O O . PRO A 1 81 ? -36.458 -13.090 23.551 1.00 13.99 69 PRO A O 1
ATOM 554 N N . ILE A 1 82 ? -36.342 -15.262 24.149 1.00 13.28 70 ILE A N 1
ATOM 555 C CA . ILE A 1 82 ? -37.269 -15.089 25.268 1.00 13.32 70 ILE A CA 1
ATOM 556 C C . ILE A 1 82 ? -36.829 -13.969 26.186 1.00 13.93 70 ILE A C 1
ATOM 557 O O . ILE A 1 82 ? -37.685 -13.197 26.627 1.00 14.40 70 ILE A O 1
ATOM 562 N N . PHE A 1 83 ? -35.560 -13.820 26.530 1.00 13.41 71 PHE A N 1
ATOM 563 C CA . PHE A 1 83 ? -35.203 -12.738 27.470 1.00 14.22 71 PHE A CA 1
ATOM 564 C C . PHE A 1 83 ? -35.506 -11.351 26.868 1.00 14.60 71 PHE A C 1
ATOM 565 O O . PHE A 1 83 ? -35.828 -10.423 27.624 1.00 15.45 71 PHE A O 1
ATOM 573 N N . VAL A 1 84 ? -35.447 -11.186 25.560 1.00 14.44 72 VAL A N 1
ATOM 574 C CA . VAL A 1 84 ? -35.851 -9.922 24.907 1.00 14.12 72 VAL A CA 1
ATOM 575 C C . VAL A 1 84 ? -37.378 -9.803 24.971 1.00 14.18 72 VAL A C 1
ATOM 576 O O . VAL A 1 84 ? -37.899 -8.742 25.360 1.00 14.25 72 VAL A O 1
ATOM 580 N N . ALA A 1 85 ? -38.102 -10.862 24.638 1.00 13.57 73 ALA A N 1
ATOM 581 C CA . ALA A 1 85 ? -39.550 -10.836 24.685 1.00 14.27 73 ALA A CA 1
ATOM 582 C C . ALA A 1 85 ? -40.054 -10.546 26.098 1.00 14.35 73 ALA A C 1
ATOM 583 O O . ALA A 1 85 ? -41.060 -9.836 26.265 1.00 14.79 73 ALA A O 1
ATOM 585 N N . ARG A 1 86 ? -39.428 -11.059 27.149 1.00 14.26 74 ARG A N 1
ATOM 586 C CA A ARG A 1 86 ? -39.828 -10.773 28.551 0.50 14.92 74 ARG A CA 1
ATOM 587 C CA B ARG A 1 86 ? -39.914 -10.768 28.500 0.50 14.94 74 ARG A CA 1
ATOM 588 C C . ARG A 1 86 ? -39.822 -9.287 28.824 1.00 15.33 74 ARG A C 1
ATOM 589 O O . ARG A 1 86 ? -40.722 -8.748 29.516 1.00 17.28 74 ARG A O 1
ATOM 604 N N . GLN A 1 87 ? -38.799 -8.594 28.359 1.00 13.03 75 GLN A N 1
ATOM 605 C CA . GLN A 1 87 ? -38.706 -7.156 28.560 1.00 13.65 75 GLN A CA 1
ATOM 606 C C . GLN A 1 87 ? -39.776 -6.442 27.713 1.00 14.13 75 GLN A C 1
ATOM 607 O O . GLN A 1 87 ? -40.488 -5.540 28.184 1.00 14.07 75 GLN A O 1
ATOM 613 N N . TRP A 1 88 ? -39.904 -6.858 26.485 1.00 13.03 76 TRP A N 1
ATOM 614 C CA . TRP A 1 88 ? -40.827 -6.239 25.539 1.00 13.08 76 TRP A CA 1
ATOM 615 C C . TRP A 1 88 ? -42.262 -6.345 26.050 1.00 13.53 76 TRP A C 1
ATOM 616 O O . TRP A 1 88 ? -43.032 -5.355 25.968 1.00 13.47 76 TRP A O 1
ATOM 627 N N . PHE A 1 89 ? -42.654 -7.494 26.581 1.00 12.49 77 PHE A N 1
ATOM 628 C CA . PHE A 1 89 ? -44.022 -7.741 26.989 1.00 13.34 77 PHE A CA 1
ATOM 629 C C . PHE A 1 89 ? -44.390 -6.987 28.253 1.00 13.58 77 PHE A C 1
ATOM 630 O O . PHE A 1 89 ? -45.561 -7.005 28.666 1.00 15.36 77 PHE A O 1
ATOM 638 N N . ARG A 1 90 ? -43.444 -6.314 28.889 1.00 12.82 78 ARG A N 1
ATOM 639 C CA . ARG A 1 90 ? -43.770 -5.436 29.979 1.00 13.27 78 ARG A CA 1
ATOM 640 C C . ARG A 1 90 ? -44.534 -4.203 29.515 1.00 12.82 78 ARG A C 1
ATOM 641 O O . ARG A 1 90 ? -45.115 -3.513 30.345 1.00 13.50 78 ARG A O 1
ATOM 649 N N . HIS A 1 91 ? -44.522 -3.895 28.230 1.00 13.02 79 HIS A N 1
ATOM 650 C CA . HIS A 1 91 ? -45.264 -2.768 27.640 1.00 12.95 79 HIS A CA 1
ATOM 651 C C . HIS A 1 91 ? -46.729 -3.181 27.532 1.00 12.68 79 HIS A C 1
ATOM 652 O O . HIS A 1 91 ? -47.139 -3.816 26.549 1.00 13.22 79 HIS A O 1
ATOM 659 N N . ARG A 1 92 ? -47.504 -2.836 28.548 1.00 11.94 80 ARG A N 1
ATOM 660 C CA . ARG A 1 92 ? -48.881 -3.277 28.703 1.00 12.91 80 ARG A CA 1
ATOM 661 C C . ARG A 1 92 ? -49.858 -2.627 27.739 1.00 13.05 80 ARG A C 1
ATOM 662 O O . ARG A 1 92 ? -50.942 -3.179 27.524 1.00 13.44 80 ARG A O 1
ATOM 670 N N . ILE A 1 93 ? -49.542 -1.438 27.249 1.00 12.91 81 ILE A N 1
ATOM 671 C CA . ILE A 1 93 ? -50.477 -0.686 26.376 1.00 13.41 81 ILE A CA 1
ATOM 672 C C . ILE A 1 93 ? -50.197 -1.090 24.941 1.00 13.23 81 ILE A C 1
ATOM 673 O O . ILE A 1 93 ? -49.589 -0.346 24.153 1.00 13.76 81 ILE A O 1
ATOM 678 N N . ALA A 1 94 ? -50.627 -2.316 24.638 1.00 13.24 82 ALA A N 1
ATOM 679 C CA . ALA A 1 94 ? -50.336 -2.988 23.371 1.00 13.12 82 ALA A CA 1
ATOM 680 C C . ALA A 1 94 ? -51.015 -4.324 23.420 1.00 1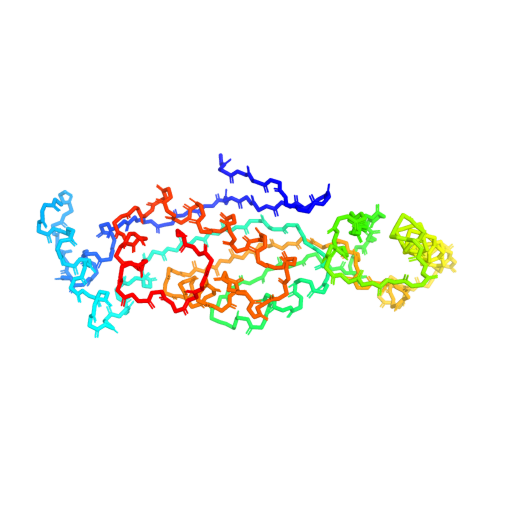3.47 82 ALA A C 1
ATOM 681 O O . ALA A 1 94 ? -51.525 -4.745 24.466 1.00 13.96 82 ALA A O 1
ATOM 683 N N . SER A 1 95 ? -50.965 -5.031 22.287 1.00 13.01 83 SER A N 1
ATOM 684 C CA . SER A 1 95 ? -51.557 -6.371 22.114 1.00 13.02 83 SER A CA 1
ATOM 685 C C . SER A 1 95 ? -50.492 -7.325 21.607 1.00 13.33 83 SER A C 1
ATOM 686 O O . SER A 1 95 ? -49.662 -6.945 20.809 1.00 14.11 83 SER A O 1
ATOM 689 N N . TYR A 1 96 ? -50.512 -8.538 22.146 1.00 14.02 84 TYR A N 1
ATOM 690 C CA . TYR A 1 96 ? -49.519 -9.585 21.851 1.00 13.01 84 TYR A CA 1
ATOM 691 C C . TYR A 1 96 ? -50.190 -10.898 21.603 1.00 13.41 84 TYR A C 1
ATOM 692 O O . TYR A 1 96 ? -51.106 -11.268 22.312 1.00 14.67 84 TYR A O 1
ATOM 701 N N . ASN A 1 97 ? -49.668 -11.663 20.647 1.00 13.80 85 ASN A N 1
ATOM 702 C CA . ASN A 1 97 ? -49.954 -13.111 20.596 1.00 14.75 85 ASN A CA 1
ATOM 703 C C . ASN A 1 97 ? -48.672 -13.807 20.223 1.00 13.76 85 ASN A C 1
ATOM 704 O O . ASN A 1 97 ? -48.014 -13.431 19.266 1.00 14.41 85 ASN A O 1
ATOM 709 N N . GLU A 1 98 ? -48.299 -14.791 21.025 1.00 14.15 86 GLU A N 1
ATOM 710 C CA . GLU A 1 98 ? -47.006 -15.460 21.001 1.00 14.26 86 GLU A CA 1
ATOM 711 C C . GLU A 1 98 ? -47.139 -16.960 20.820 1.00 14.95 86 GLU A C 1
ATOM 712 O O . GLU A 1 98 ? -48.100 -17.585 21.232 1.00 16.15 86 GLU A O 1
ATOM 718 N N . LEU A 1 99 ? -46.154 -17.555 20.162 1.00 15.58 87 LEU A N 1
ATOM 719 C CA . LEU A 1 99 ? -45.999 -19.022 20.105 1.00 17.04 87 LEU A CA 1
ATOM 720 C C . LEU A 1 99 ? -45.988 -19.626 21.508 1.00 17.23 87 LEU A C 1
ATOM 721 O O . LEU A 1 99 ? -45.400 -19.077 22.418 1.00 18.30 87 LEU A O 1
ATOM 726 N N . SER A 1 100 ? -46.619 -20.770 21.635 1.00 18.35 88 SER A N 1
ATOM 727 C CA . SER A 1 100 ? -46.775 -21.447 22.920 1.00 18.83 88 SER A CA 1
ATOM 728 C C . SER A 1 100 ? -45.977 -22.742 23.062 1.00 18.73 88 SER A C 1
ATOM 729 O O . SER A 1 100 ? -46.084 -23.625 22.215 1.00 20.08 88 SER A O 1
ATOM 732 N N . GLY A 1 101 ? -45.186 -22.852 24.114 1.00 18.25 89 GLY A N 1
ATOM 733 C CA . GLY A 1 101 ? -44.479 -24.078 24.429 1.00 19.05 89 GLY A CA 1
ATOM 734 C C . GLY A 1 101 ? -45.356 -25.089 25.131 1.00 18.66 89 GLY A C 1
ATOM 735 O O . GLY A 1 101 ? -44.943 -26.222 25.346 1.00 18.78 89 GLY A O 1
ATOM 736 N N . ARG A 1 102 ? -46.587 -24.736 25.484 1.00 18.47 90 ARG A N 1
ATOM 737 C CA . ARG A 1 102 ? -47.547 -25.720 25.939 1.00 18.65 90 ARG A CA 1
ATOM 738 C C . ARG A 1 102 ? -48.147 -26.470 24.780 1.00 20.54 90 ARG A C 1
ATOM 739 O O . ARG A 1 102 ? -48.453 -27.649 24.891 1.00 21.64 90 ARG A O 1
ATOM 747 N N . TYR A 1 103 ? -48.409 -25.730 23.703 1.00 21.86 91 TYR A N 1
ATOM 748 C CA . TYR A 1 103 ? -49.217 -26.238 22.617 1.00 23.80 91 TYR A CA 1
ATOM 749 C C . TYR A 1 103 ? -48.424 -26.716 21.401 1.00 24.59 91 TYR A C 1
ATOM 750 O O . TYR A 1 103 ? -48.965 -27.442 20.576 1.00 28.42 91 TYR A O 1
ATOM 759 N N A SER A 1 104 ? -47.158 -26.314 21.318 0.50 23.15 92 SER A N 1
ATOM 760 N N B SER A 1 104 ? -47.150 -26.349 21.323 0.50 23.19 92 SER A N 1
ATOM 761 C CA A SER A 1 104 ? -46.292 -26.629 20.179 0.50 23.01 92 SER A CA 1
ATOM 762 C CA B SER A 1 104 ? -46.321 -26.681 20.166 0.50 23.04 92 SER A CA 1
ATOM 763 C C A SER A 1 104 ? -44.983 -27.216 20.670 0.50 22.18 92 SER A C 1
ATOM 764 C C B SER A 1 104 ? -44.929 -27.082 20.586 0.50 22.13 92 SER A C 1
ATOM 765 O O A SER A 1 104 ? -44.581 -26.994 21.798 0.50 21.70 92 SER A O 1
ATOM 766 O O B SER A 1 104 ? -44.389 -26.542 21.551 0.50 20.42 92 SER A O 1
ATOM 771 N N . LYS A 1 105 ? -44.324 -27.980 19.815 1.00 21.98 93 LYS A N 1
ATOM 772 C CA . LYS A 1 105 ? -42.913 -28.324 20.000 1.00 23.05 93 LYS A CA 1
ATOM 773 C C . LYS A 1 105 ? -42.107 -27.117 19.559 1.00 21.46 93 LYS A C 1
ATOM 774 O O . LYS A 1 105 ? -42.358 -26.529 18.514 1.00 22.80 93 LYS A O 1
ATOM 780 N N . LEU A 1 106 ? -41.151 -26.723 20.374 1.00 19.74 94 LEU A N 1
ATOM 781 C CA . LEU A 1 106 ? -40.365 -25.522 20.122 1.00 19.31 94 LEU A CA 1
ATOM 782 C C . LEU A 1 106 ? -39.144 -25.848 19.316 1.00 19.26 94 LEU A C 1
ATOM 783 O O . LEU A 1 106 ? -38.577 -26.897 19.500 1.00 20.65 94 LEU A O 1
ATOM 788 N N . SER A 1 107 ? -38.806 -24.953 18.398 1.00 18.89 95 SER A N 1
ATOM 789 C CA . SER A 1 107 ? -37.699 -25.184 17.458 1.00 19.08 95 SER A CA 1
ATOM 790 C C . SER A 1 107 ? -36.331 -24.966 18.096 1.00 18.10 95 SER A C 1
ATOM 791 O O . SER A 1 107 ? -36.149 -24.133 18.977 1.00 17.87 95 SER A O 1
ATOM 794 N N . TYR A 1 108 ? -35.345 -25.696 17.593 1.00 18.65 96 TYR A N 1
ATOM 795 C CA . TYR A 1 108 ? -33.947 -25.539 18.001 1.00 18.96 96 TYR A CA 1
ATOM 796 C C . TYR A 1 108 ? -33.411 -24.289 17.303 1.00 18.61 96 TYR A C 1
ATOM 797 O O . TYR A 1 108 ? -32.868 -24.329 16.205 1.00 19.76 96 TYR A O 1
ATOM 806 N N . GLU A 1 109 ? -33.517 -23.170 17.994 1.00 17.87 97 GLU A N 1
ATOM 807 C CA . GLU A 1 109 ? -33.017 -21.881 17.497 1.00 17.58 97 GLU A CA 1
ATOM 808 C C . GLU A 1 109 ? -32.739 -21.034 18.732 1.00 16.33 97 GLU A C 1
ATOM 809 O O . GLU A 1 109 ? -33.654 -20.730 19.512 1.00 15.44 97 GLU A O 1
ATOM 815 N N . PHE A 1 110 ? -31.483 -20.668 18.902 1.00 15.87 98 PHE A N 1
ATOM 816 C CA . PHE A 1 110 ? -30.974 -19.940 20.047 1.00 15.65 98 PHE A CA 1
ATOM 817 C C . PHE A 1 110 ? -30.161 -18.741 19.609 1.00 15.99 98 PHE A C 1
ATOM 818 O O . PHE A 1 110 ? -29.450 -18.785 18.616 1.00 17.45 98 PHE A O 1
ATOM 826 N N . TYR A 1 111 ? -30.258 -17.664 20.397 1.00 15.95 99 TYR A N 1
ATOM 827 C CA . TYR A 1 111 ? -29.383 -16.515 20.209 1.00 15.39 99 TYR A CA 1
ATOM 828 C C . TYR A 1 111 ? -28.024 -16.787 20.812 1.00 16.39 99 TYR A C 1
ATOM 829 O O . TYR A 1 111 ? -27.897 -16.969 22.043 1.00 16.60 99 TYR A O 1
ATOM 838 N N . ILE A 1 112 ? -27.014 -16.809 19.971 1.00 16.24 100 ILE A N 1
ATOM 839 C CA . ILE A 1 112 ? -25.648 -17.021 20.417 1.00 17.85 100 ILE A CA 1
ATOM 840 C C . ILE A 1 112 ? -24.956 -15.689 20.177 1.00 19.21 100 ILE A C 1
ATOM 841 O O . ILE A 1 112 ? -24.806 -15.258 19.031 1.00 19.40 100 ILE A O 1
ATOM 846 N N . PRO A 1 113 ? -24.536 -15.004 21.249 1.00 18.71 101 PRO A N 1
ATOM 847 C CA . PRO A 1 113 ? -23.870 -13.725 21.051 1.00 20.12 101 PRO A CA 1
ATOM 848 C C . PRO A 1 113 ? -22.628 -13.831 20.206 1.00 22.36 101 PRO A C 1
ATOM 849 O O . PRO A 1 113 ? -21.932 -14.827 20.260 1.00 23.44 101 PRO A O 1
ATOM 853 N N . SER A 1 114 ? -22.369 -12.773 19.449 1.00 23.26 102 SER A N 1
ATOM 854 C CA . SER A 1 114 ? -21.104 -12.654 18.717 1.00 26.13 102 SER A CA 1
ATOM 855 C C . SER A 1 114 ? -19.947 -12.376 19.719 1.00 26.43 102 SER A C 1
ATOM 856 O O . SER A 1 114 ? -20.183 -11.862 20.792 1.00 26.08 102 SER A O 1
ATOM 859 N N . PRO A 1 115 ? -18.712 -12.786 19.420 1.00 28.68 103 PRO A N 1
ATOM 860 C CA . PRO A 1 115 ? -17.632 -12.405 20.335 1.00 29.25 103 PRO A CA 1
ATOM 861 C C . PRO A 1 115 ? -17.557 -10.892 20.582 1.00 29.81 103 PRO A C 1
ATOM 862 O O . PRO A 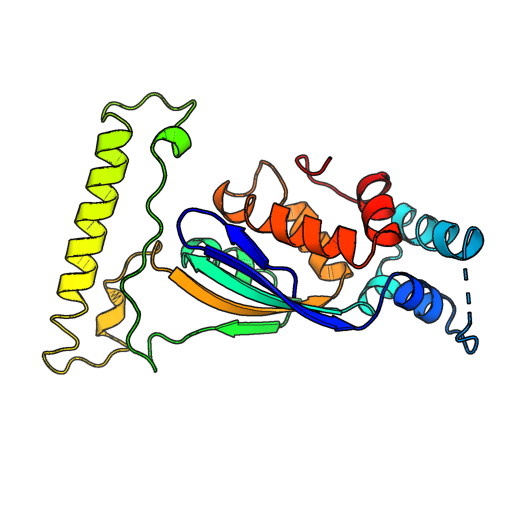1 115 ? -17.141 -10.469 21.687 1.00 29.68 103 PRO A O 1
ATOM 866 N N . GLU A 1 116 ? -17.957 -10.094 19.572 1.00 28.93 104 GLU A N 1
ATOM 867 C CA . GLU A 1 116 ? -17.965 -8.629 19.659 1.00 28.83 104 GLU A CA 1
ATOM 868 C C . GLU A 1 116 ? -18.951 -8.116 20.705 1.00 26.68 104 GLU A C 1
ATOM 869 O O . GLU A 1 116 ? -18.868 -6.957 21.125 1.00 26.47 104 GLU A O 1
ATOM 875 N N . ARG A 1 117 ? -19.864 -8.966 21.142 1.00 23.59 105 ARG A N 1
ATOM 876 C CA . ARG A 1 117 ? -20.816 -8.604 22.201 1.00 22.33 105 ARG A CA 1
ATOM 877 C C . ARG A 1 117 ? -20.083 -8.204 23.488 1.00 23.33 105 ARG A C 1
ATOM 878 O O . ARG A 1 117 ? -20.671 -7.452 24.293 1.00 23.36 105 ARG A O 1
ATOM 886 N N . LEU A 1 118 ? -18.880 -8.708 23.670 1.00 23.73 106 LEU A N 1
ATOM 887 C CA . LEU A 1 118 ? -18.102 -8.464 24.897 1.00 25.19 106 LEU A CA 1
ATOM 888 C C . LEU A 1 118 ? -17.071 -7.357 24.760 1.00 27.42 106 LEU A C 1
ATOM 889 O O . LEU A 1 118 ? -16.188 -7.205 25.611 1.00 27.45 106 LEU A O 1
ATOM 894 N N . GLU A 1 119 ? -17.204 -6.544 23.715 1.00 29.12 107 GLU A N 1
ATOM 895 C CA . GLU A 1 119 ? -16.254 -5.442 23.504 1.00 32.92 107 GLU A CA 1
ATOM 896 C C . GLU A 1 119 ? -16.334 -4.509 24.717 1.00 32.81 107 GLU A C 1
ATOM 897 O O . GLU A 1 119 ? -17.429 -4.169 25.190 1.00 32.70 107 GLU A O 1
ATOM 903 N N . GLY A 1 120 ? -15.171 -4.118 25.224 1.00 35.51 108 GLY A N 1
ATOM 904 C CA . GLY A 1 120 ? -15.121 -3.211 26.376 1.00 36.46 108 GLY A CA 1
ATOM 905 C C . GLY A 1 120 ? -15.059 -3.949 27.708 1.00 36.15 108 GLY A C 1
ATOM 906 O O . GLY A 1 120 ? -14.721 -3.335 28.729 1.00 37.92 108 GLY A O 1
ATOM 907 N N . TYR A 1 121 ? -15.327 -5.261 27.702 1.00 32.95 109 TYR A N 1
ATOM 908 C CA . TYR A 1 121 ? -15.163 -6.083 28.907 1.00 32.20 109 TYR A CA 1
ATOM 909 C C . TYR A 1 121 ? -13.905 -6.904 28.837 1.00 33.31 109 TYR A C 1
ATOM 910 O O . TYR A 1 121 ? -13.703 -7.643 27.884 1.00 34.49 109 TYR A O 1
ATOM 919 N N . LYS A 1 122 ? -13.069 -6.800 29.863 1.00 33.65 110 LYS A N 1
ATOM 920 C CA . LYS A 1 122 ? -11.921 -7.686 30.008 1.00 34.92 110 LYS A CA 1
ATOM 921 C C . LYS A 1 122 ? -12.411 -8.994 30.642 1.00 34.03 110 LYS A C 1
ATOM 922 O O . LYS A 1 122 ? -13.123 -8.975 31.648 1.00 33.26 110 LYS A O 1
ATOM 928 N N . THR A 1 123 ? -12.086 -10.121 30.012 1.00 33.33 111 THR A N 1
ATOM 929 C CA . THR A 1 123 ? -12.601 -11.428 30.442 1.00 32.24 111 THR A CA 1
ATOM 930 C C . THR A 1 123 ? -11.442 -12.391 30.632 1.00 32.31 111 THR A C 1
ATOM 931 O O . THR A 1 123 ? -10.372 -12.232 30.041 1.00 34.85 111 THR A O 1
ATOM 935 N N . THR A 1 124 ? -11.627 -13.375 31.500 1.00 31.07 112 THR A N 1
ATOM 936 C CA . THR A 1 124 ? -10.607 -14.371 31.741 1.00 33.04 112 THR A CA 1
ATOM 937 C C . THR A 1 124 ? -10.812 -15.671 30.946 1.00 33.80 112 THR A C 1
ATOM 938 O O . THR A 1 124 ? -10.014 -16.597 31.074 1.00 37.38 112 THR A O 1
ATOM 942 N N . ILE A 1 125 ? -11.860 -15.691 30.136 1.00 34.03 113 ILE A N 1
ATOM 943 C CA . ILE A 1 125 ? -12.174 -16.702 29.101 1.00 34.48 113 ILE A CA 1
ATOM 944 C C . ILE A 1 125 ? -12.160 -15.840 27.815 1.00 33.98 113 ILE A C 1
ATOM 945 O O . ILE A 1 125 ? -12.789 -14.792 27.795 1.00 34.54 113 ILE A O 1
ATOM 950 N N . PRO A 1 126 ? -11.444 -16.265 26.752 1.00 33.70 114 PRO A N 1
ATOM 951 C CA . PRO A 1 126 ? -11.548 -15.509 25.489 1.00 33.32 114 PRO A CA 1
ATOM 952 C C . PRO A 1 126 ? -12.997 -15.419 24.984 1.00 31.59 114 PRO A C 1
ATOM 953 O O . PRO A 1 126 ? -13.766 -16.383 25.146 1.00 29.21 114 PRO A O 1
ATOM 957 N N . PRO A 1 127 ? -13.409 -14.273 24.404 1.00 31.76 115 PRO A N 1
ATOM 958 C CA . PRO A 1 127 ? -14.793 -14.170 23.940 1.00 31.04 115 PRO A CA 1
ATOM 959 C C . PRO A 1 127 ? -15.237 -15.274 22.988 1.00 30.29 115 PRO A C 1
ATOM 960 O O . PRO A 1 127 ? -16.371 -15.667 23.041 1.00 27.59 115 PRO A O 1
ATOM 964 N N . GLU A 1 128 ? -14.367 -15.775 22.130 1.00 31.26 116 GLU A N 1
ATOM 965 C CA . GLU A 1 128 ? -14.774 -16.895 21.266 1.00 32.68 116 GLU A CA 1
ATOM 966 C C . GLU A 1 128 ? -15.130 -18.150 22.077 1.00 30.38 116 GLU A C 1
ATOM 967 O O . GLU A 1 128 ? -16.051 -18.874 21.703 1.00 30.00 116 GLU A O 1
ATOM 973 N N . ARG A 1 129 ? -14.442 -18.381 23.191 1.00 29.95 117 ARG A N 1
ATOM 974 C CA . ARG A 1 129 ? -14.769 -19.483 24.090 1.00 29.30 117 ARG A CA 1
ATOM 975 C C . ARG A 1 129 ? -16.078 -19.234 24.866 1.00 26.81 117 ARG A C 1
ATOM 976 O O . ARG A 1 129 ? -16.837 -20.174 25.146 1.00 25.58 117 ARG A O 1
ATOM 984 N N . VAL A 1 130 ? -16.375 -17.986 25.210 1.00 24.92 118 VAL A N 1
ATOM 985 C CA . VAL A 1 130 ? -17.663 -17.668 25.811 1.00 23.63 118 VAL A CA 1
ATOM 986 C C . VAL A 1 130 ? -18.779 -18.094 24.849 1.00 23.22 118 VAL A C 1
ATOM 987 O O . VAL A 1 130 ? -19.741 -18.744 25.230 1.00 22.19 118 VAL A O 1
ATOM 991 N N . THR A 1 131 ? -18.634 -17.701 23.587 1.00 24.30 119 THR A N 1
ATOM 992 C CA . THR A 1 131 ? -19.628 -17.988 22.542 1.00 24.31 119 THR A CA 1
ATOM 993 C C . THR A 1 131 ? -19.791 -19.522 22.445 1.00 24.16 119 THR A C 1
ATOM 994 O O . THR A 1 131 ? -20.939 -20.025 22.394 1.00 22.64 119 THR A O 1
ATOM 998 N N . GLU A 1 132 ? -18.693 -20.258 22.445 1.00 25.15 120 GLU A N 1
ATOM 999 C CA . GLU A 1 132 ? -18.701 -21.739 22.402 1.00 26.32 120 GLU A CA 1
ATOM 1000 C C . GLU A 1 132 ? -19.403 -22.370 23.615 1.00 24.99 120 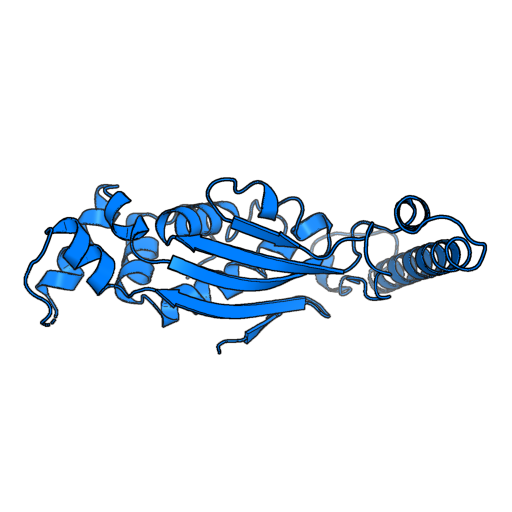GLU A C 1
ATOM 1001 O O . GLU A 1 132 ? -20.216 -23.295 23.460 1.00 23.53 120 GLU A O 1
ATOM 1007 N N . LYS A 1 133 ? -19.104 -21.870 24.816 1.00 23.23 121 LYS A N 1
ATOM 1008 C CA . LYS A 1 133 ? -19.729 -22.384 26.038 1.00 22.78 121 LYS A CA 1
ATOM 1009 C C . LYS A 1 133 ? -21.233 -22.168 26.051 1.00 20.50 121 LYS A C 1
ATOM 1010 O O . LYS A 1 133 ? -21.994 -23.037 26.512 1.00 20.12 121 LYS A O 1
ATOM 1016 N N . ILE A 1 134 ? -21.689 -21.040 25.526 1.00 19.47 122 ILE A N 1
ATOM 1017 C CA . ILE A 1 134 ? -23.120 -20.778 25.403 1.00 18.06 122 ILE A CA 1
ATOM 1018 C C . ILE A 1 134 ? -23.754 -21.765 24.422 1.00 18.83 122 ILE A C 1
ATOM 1019 O O . ILE A 1 134 ? -24.764 -22.391 24.747 1.00 18.28 122 ILE A O 1
ATOM 1024 N N . SER A 1 135 ? -23.123 -21.960 23.258 1.00 19.40 123 SER A N 1
ATOM 1025 C CA . SER A 1 135 ? -23.627 -22.938 22.293 1.00 20.75 123 SER A CA 1
ATOM 1026 C C . SER A 1 135 ? -23.681 -24.331 22.867 1.00 20.99 123 SER A C 1
ATOM 1027 O O . SER A 1 135 ? -24.653 -25.052 22.643 1.00 20.71 123 SER A O 1
ATOM 1030 N N . GLU A 1 136 ? -22.694 -24.715 23.647 1.00 20.57 124 GLU A N 1
ATOM 1031 C CA . GLU A 1 136 ? -22.627 -26.055 24.182 1.00 21.41 124 GLU A CA 1
ATOM 1032 C C . GLU A 1 136 ? -23.720 -26.323 25.197 1.00 20.33 124 GLU A C 1
ATOM 1033 O O . GLU A 1 136 ? -24.400 -27.364 25.145 1.00 20.98 124 GLU A O 1
ATOM 1039 N N . ILE A 1 137 ? -23.997 -25.366 26.087 1.00 18.72 125 ILE A N 1
ATOM 1040 C CA . ILE A 1 137 ? -24.999 -25.625 27.122 1.00 19.92 125 ILE A CA 1
ATOM 1041 C C . ILE A 1 137 ? -26.395 -25.614 26.515 1.00 19.24 125 ILE A C 1
ATOM 1042 O O . ILE A 1 137 ? -27.244 -26.422 26.893 1.00 19.41 125 ILE A O 1
ATOM 1047 N N . VAL A 1 138 ? -26.682 -24.730 25.568 1.00 18.56 126 VAL A N 1
ATOM 1048 C CA . VAL A 1 138 ? -28.021 -24.735 24.988 1.00 20.09 126 VAL A CA 1
ATOM 1049 C C . VAL A 1 138 ? -28.247 -25.981 24.137 1.00 19.91 126 VAL A C 1
ATOM 1050 O O . VAL A 1 138 ? -29.372 -26.507 24.102 1.00 19.20 126 VAL A O 1
ATOM 1054 N N . ASP A 1 139 ? -27.214 -26.525 23.523 1.00 19.51 127 ASP A N 1
ATOM 1055 C CA . ASP A 1 139 ? -27.337 -27.807 22.830 1.00 21.17 127 ASP A CA 1
ATOM 1056 C C . ASP A 1 139 ? -27.701 -28.932 23.792 1.00 20.59 127 ASP A C 1
ATOM 1057 O O . ASP A 1 139 ? -28.591 -29.750 23.492 1.00 20.48 127 ASP A O 1
ATOM 1062 N N . LYS A 1 140 ? -27.041 -28.982 24.944 1.00 19.94 128 LYS A N 1
ATOM 1063 C CA . LYS A 1 140 ? -27.365 -29.969 25.972 1.00 19.28 128 LYS A CA 1
ATOM 1064 C C . LYS A 1 140 ? -28.794 -29.785 26.478 1.00 18.47 128 LYS A C 1
ATOM 1065 O O . LYS A 1 140 ? -29.524 -30.774 26.653 1.00 19.67 128 LYS A O 1
ATOM 1071 N N . ALA A 1 141 ? -29.235 -28.558 26.670 1.00 17.51 129 ALA A N 1
ATOM 1072 C CA . ALA A 1 141 ? -30.580 -28.328 27.166 1.00 17.07 129 ALA A CA 1
ATOM 1073 C C . ALA A 1 141 ? -31.603 -28.797 26.143 1.00 17.96 129 ALA A C 1
ATOM 1074 O O . ALA A 1 141 ? -32.599 -29.418 26.506 1.00 17.83 129 ALA A O 1
ATOM 1076 N N . TYR A 1 142 ? -31.396 -28.469 24.870 1.00 16.37 130 TYR A N 1
ATOM 1077 C CA . TYR A 1 142 ? -32.343 -28.901 23.845 1.00 16.97 130 TYR A CA 1
ATOM 1078 C C . TYR A 1 142 ? -32.367 -30.405 23.764 1.00 18.22 130 TYR A C 1
ATOM 1079 O O . TYR A 1 142 ? -33.447 -31.004 23.586 1.00 18.41 130 TYR A O 1
ATOM 1088 N N . ARG A 1 143 ? -31.211 -31.056 23.881 1.00 18.40 131 ARG A N 1
ATOM 1089 C CA . ARG A 1 143 ? -31.166 -32.511 23.852 1.00 20.39 131 ARG A CA 1
ATOM 1090 C C . ARG A 1 143 ? -31.996 -33.095 24.998 1.00 19.12 131 ARG A C 1
ATOM 1091 O O . ARG A 1 143 ? -32.732 -34.071 24.782 1.00 20.37 131 ARG A O 1
ATOM 1099 N N . THR A 1 144 ? -31.924 -32.505 26.182 1.00 19.14 132 THR A N 1
ATOM 1100 C CA . THR A 1 144 ? -32.749 -32.973 27.304 1.00 18.32 132 THR A CA 1
ATOM 1101 C C . THR A 1 144 ? -34.244 -32.739 27.047 1.00 17.61 132 THR A C 1
ATOM 1102 O O . THR A 1 144 ? -35.064 -33.648 27.249 1.00 17.91 132 THR A O 1
ATOM 1106 N N . TYR A 1 145 ? -34.592 -31.564 26.553 1.00 17.39 133 TYR A N 1
ATOM 1107 C CA . TYR A 1 145 ? -35.969 -31.249 26.143 1.00 16.49 133 TYR A CA 1
ATOM 1108 C C . TYR A 1 145 ? -36.518 -32.314 25.211 1.00 17.85 133 TYR A C 1
ATOM 1109 O O . TYR A 1 145 ? -37.593 -32.865 25.441 1.00 17.53 133 TYR A O 1
ATOM 1118 N N A LEU A 1 146 ? -35.758 -32.632 24.176 0.70 17.37 134 LEU A N 1
ATOM 1119 N N B LEU A 1 146 ? -35.780 -32.610 24.140 0.30 17.69 134 LEU A N 1
ATOM 1120 C CA A LEU A 1 146 ? -36.213 -33.596 23.194 0.70 17.84 134 LEU A CA 1
ATOM 1121 C CA B LEU A 1 146 ? -36.220 -33.618 23.167 0.30 18.38 134 LEU A CA 1
ATOM 1122 C C A LEU A 1 146 ? -36.336 -34.993 23.792 0.70 18.32 134 LEU A C 1
ATOM 1123 C C B LEU A 1 146 ? -36.352 -34.989 23.795 0.30 18.80 134 LEU A C 1
ATOM 1124 O O A LEU A 1 146 ? -37.269 -35.767 23.482 0.70 19.13 134 LEU A O 1
ATOM 1125 O O B LEU A 1 146 ? -37.317 -35.713 23.518 0.30 19.44 134 LEU A O 1
ATOM 1134 N N . GLU A 1 147 ? -35.370 -35.375 24.605 1.00 18.86 135 GLU A N 1
ATOM 1135 C CA . GLU A 1 147 ? -35.429 -36.662 25.306 1.00 19.85 135 GLU A CA 1
ATOM 1136 C C . GLU A 1 147 ? -36.715 -36.772 26.132 1.00 19.26 135 GLU A C 1
ATOM 1137 O O . GLU A 1 147 ? -37.369 -37.837 26.149 1.00 19.93 135 GLU A O 1
ATOM 1143 N N . LEU A 1 148 ? -37.074 -35.696 26.808 1.00 17.49 136 LEU A N 1
ATOM 1144 C CA . LEU A 1 148 ? -38.284 -35.700 27.612 1.00 18.12 136 LEU A CA 1
ATOM 1145 C C . LEU A 1 148 ? -39.530 -35.802 26.740 1.00 17.67 136 LEU A C 1
ATOM 1146 O O . LEU A 1 148 ? -40.373 -36.648 26.984 1.00 18.45 136 LEU A O 1
ATOM 1151 N N . ILE A 1 149 ? -39.620 -34.966 25.722 1.00 17.14 137 ILE A N 1
ATOM 1152 C CA . ILE A 1 149 ? -40.721 -35.060 24.767 1.00 18.44 137 ILE A CA 1
ATOM 1153 C C . ILE A 1 149 ? -40.863 -36.450 24.221 1.00 18.90 137 ILE A C 1
ATOM 1154 O O . ILE A 1 149 ? -41.961 -37.015 24.181 1.00 19.54 137 ILE A O 1
ATOM 1159 N N . GLU A 1 150 ? -39.757 -37.044 23.771 1.00 18.11 138 GLU A N 1
ATOM 1160 C CA . GLU A 1 150 ? -39.812 -38.314 23.103 1.00 19.74 138 GLU A CA 1
ATOM 1161 C C . GLU A 1 150 ? -40.090 -39.487 24.061 1.00 20.32 138 GLU A C 1
ATOM 1162 O O . GLU A 1 150 ? -40.368 -40.607 23.632 1.00 23.01 138 GLU A O 1
ATOM 1168 N N A SER A 1 151 ? -40.019 -39.225 25.370 0.50 20.40 139 SER A N 1
ATOM 1169 N N B SER A 1 151 ? -40.028 -39.195 25.363 0.50 20.93 139 SER A N 1
ATOM 1170 C CA A SER A 1 151 ? -40.358 -40.239 26.370 0.50 20.71 139 SER A CA 1
ATOM 1171 C CA B SER A 1 151 ? -40.327 -40.166 26.407 0.50 22.05 139 SER A CA 1
ATOM 1172 C C A SER A 1 151 ? -41.802 -40.120 26.840 0.50 21.23 139 SER A C 1
ATOM 1173 C C B SER A 1 151 ? -41.776 -40.073 26.877 0.50 21.72 139 SER A C 1
ATOM 1174 O O A SER A 1 151 ? -42.229 -40.950 27.646 0.50 23.37 139 SER A O 1
ATOM 1175 O O B SER A 1 151 ? -42.179 -40.862 27.725 0.50 24.14 139 SER A O 1
ATOM 1180 N N . GLY A 1 152 ? -42.553 -39.179 26.289 1.00 21.13 140 GLY A N 1
ATOM 1181 C CA . GLY A 1 152 ? -43.944 -38.938 26.656 1.00 21.51 140 GLY A CA 1
ATOM 1182 C C . GLY A 1 152 ? -44.238 -37.892 27.712 1.00 21.05 140 GLY A C 1
ATOM 1183 O O . GLY A 1 152 ? -45.371 -37.757 28.152 1.00 22.40 140 GLY A O 1
ATOM 1184 N N . VAL A 1 153 ? -43.247 -37.105 28.097 1.00 18.64 141 VAL A N 1
ATOM 1185 C CA . VAL A 1 153 ? -43.450 -36.033 29.048 1.00 18.95 141 VAL A CA 1
ATOM 1186 C C . VAL A 1 153 ? -44.220 -34.955 28.316 1.00 18.97 141 VAL A C 1
ATOM 1187 O O . VAL A 1 153 ? -43.823 -34.546 27.219 1.00 19.08 141 VAL A O 1
ATOM 1191 N N . PRO A 1 154 ? -45.258 -34.357 28.919 1.00 17.98 142 PRO A N 1
ATOM 1192 C CA . PRO A 1 154 ? -45.981 -33.328 28.207 1.00 18.76 142 PRO A CA 1
ATOM 1193 C C . PRO A 1 154 ? -45.107 -32.171 27.864 1.00 18.22 142 PRO A C 1
ATOM 1194 O O . PRO A 1 154 ? -44.232 -31.785 28.651 1.00 17.16 142 PRO A O 1
ATOM 1198 N N A ARG A 1 155 ? -45.374 -31.555 26.723 0.50 18.96 143 ARG A N 1
ATOM 1199 N N B ARG A 1 155 ? -45.377 -31.554 26.722 0.50 18.71 143 ARG A N 1
ATOM 1200 C CA A ARG A 1 155 ? -44.619 -30.419 26.222 0.50 19.12 143 ARG A CA 1
ATOM 1201 C CA B ARG A 1 155 ? -44.607 -30.436 26.203 0.50 18.59 143 ARG A CA 1
ATOM 1202 C C A ARG A 1 155 ? -44.443 -29.333 27.257 0.50 16.95 143 ARG A C 1
ATOM 1203 C C B ARG A 1 155 ? -44.446 -29.331 27.243 0.50 16.69 143 ARG A C 1
ATOM 1204 O O A ARG A 1 155 ? -43.364 -28.741 27.402 0.50 16.63 143 ARG A O 1
ATOM 1205 O O B ARG A 1 155 ? -43.368 -28.736 27.390 0.50 16.44 143 ARG A O 1
ATOM 1220 N N . GLU A 1 156 ? -45.529 -29.042 27.954 1.00 16.58 144 GLU A N 1
ATOM 1221 C CA . GLU A 1 156 ? -45.555 -27.912 28.863 1.00 16.02 144 GLU A CA 1
ATOM 1222 C C . GLU A 1 156 ? -44.605 -28.097 30.034 1.00 15.70 144 GLU A C 1
ATOM 1223 O O . GLU A 1 156 ? -44.204 -27.096 30.658 1.00 15.46 144 GLU A O 1
ATOM 1229 N N . VAL A 1 157 ? -44.288 -29.335 30.368 1.00 16.22 145 VAL A N 1
ATOM 1230 C CA . VAL A 1 157 ? -43.295 -29.676 31.373 1.00 16.57 145 VAL A CA 1
ATOM 1231 C C . VAL A 1 157 ? -41.916 -29.815 30.763 1.00 16.72 145 VAL A C 1
ATOM 1232 O O . VAL A 1 157 ? -40.960 -29.267 31.314 1.00 16.58 145 VAL A O 1
ATOM 1236 N N . ALA A 1 158 ? -41.774 -30.496 29.625 1.00 15.88 146 ALA A N 1
ATOM 1237 C CA . ALA A 1 158 ? -40.473 -30.713 29.018 1.00 16.26 146 ALA A CA 1
ATOM 1238 C C . ALA A 1 158 ? -39.748 -29.395 28.735 1.00 15.64 146 ALA A C 1
ATOM 1239 O O . ALA A 1 158 ? -38.526 -29.294 28.892 1.00 16.09 146 ALA A O 1
ATOM 1241 N N . ARG A 1 159 ? -40.491 -28.377 28.313 1.00 14.62 147 ARG A N 1
ATOM 1242 C CA . ARG A 1 159 ? -39.884 -27.117 27.924 1.00 14.73 147 ARG A CA 1
ATOM 1243 C C . ARG A 1 159 ? -39.243 -26.342 29.066 1.00 15.15 147 ARG A C 1
ATOM 1244 O O . ARG A 1 159 ? -38.564 -25.351 28.810 1.00 15.46 147 ARG A O 1
ATOM 1252 N N . ILE A 1 160 ? -39.456 -26.745 30.304 1.00 15.03 148 ILE A N 1
ATOM 1253 C CA . ILE A 1 160 ? -38.978 -25.894 31.412 1.00 14.90 148 ILE A CA 1
ATOM 1254 C C . ILE A 1 160 ? -37.466 -25.920 31.511 1.00 15.62 148 ILE A C 1
ATOM 1255 O O . ILE A 1 160 ? -36.895 -25.079 32.229 1.00 15.72 148 ILE A O 1
ATOM 1260 N N . VAL A 1 161 ? -36.806 -26.871 30.843 1.00 15.04 149 VAL A N 1
ATOM 1261 C CA . VAL A 1 161 ? -35.339 -26.952 30.820 1.00 15.80 149 VAL A CA 1
ATOM 1262 C C . VAL A 1 161 ? -34.698 -26.041 29.768 1.00 15.52 149 VAL A C 1
ATOM 1263 O O . VAL A 1 161 ? -33.460 -25.930 29.714 1.00 16.70 149 VAL A O 1
ATOM 1267 N N . LEU A 1 162 ? -35.506 -25.427 28.907 1.00 15.56 150 LEU A N 1
ATOM 1268 C CA . LEU A 1 162 ? -34.952 -24.640 27.804 1.00 15.06 150 LEU A CA 1
ATOM 1269 C C . LEU A 1 162 ? -34.511 -23.275 28.301 1.00 15.33 150 LEU A C 1
ATOM 1270 O O . LEU A 1 162 ? -35.181 -22.670 29.167 1.00 15.46 150 LEU A O 1
ATOM 1275 N N . PRO A 1 163 ? -33.423 -22.751 27.739 1.00 15.07 151 PRO A N 1
ATOM 1276 C CA . PRO A 1 163 ? -32.832 -21.482 28.222 1.00 15.77 151 PRO A CA 1
ATOM 1277 C C . PRO A 1 163 ? -33.496 -20.246 27.650 1.00 14.72 151 PRO A C 1
ATOM 1278 O O . PRO A 1 163 ? -34.207 -20.271 26.639 1.00 15.96 151 PRO A O 1
ATOM 1282 N N . LEU A 1 164 ? -33.252 -19.134 28.329 1.00 14.65 152 LEU A N 1
ATOM 1283 C CA . LEU A 1 164 ? -33.810 -17.845 27.965 1.00 14.28 152 LEU A CA 1
ATOM 1284 C C . LEU A 1 164 ? -33.368 -17.271 26.657 1.00 14.39 152 LEU A C 1
ATOM 1285 O O . LEU A 1 164 ? -34.049 -16.367 26.158 1.00 14.86 152 LEU A O 1
ATOM 1290 N N . ASN A 1 165 ? -32.351 -17.831 26.025 1.00 13.98 153 ASN A N 1
ATOM 1291 C CA . ASN A 1 165 ? -31.940 -17.420 24.692 1.00 14.24 153 ASN A CA 1
ATOM 1292 C C . ASN A 1 165 ? -32.655 -18.179 23.558 1.00 14.39 153 ASN A C 1
ATOM 1293 O O . ASN A 1 165 ? -32.343 -17.950 22.397 1.00 14.82 153 ASN A O 1
ATOM 1298 N N . LEU A 1 166 ? -33.590 -19.059 23.899 1.00 14.41 154 LEU A N 1
ATOM 1299 C CA . LEU A 1 166 ? -34.451 -19.679 22.888 1.00 14.24 154 LEU A CA 1
ATOM 1300 C C . LEU A 1 166 ? -35.196 -18.589 22.117 1.00 13.81 154 LEU A C 1
ATOM 1301 O O . LEU A 1 166 ? -35.804 -17.699 22.736 1.00 14.28 154 LEU A O 1
ATOM 1306 N N . TYR A 1 167 ? -35.257 -18.700 20.798 1.00 13.78 155 TYR A N 1
ATOM 1307 C CA . TYR A 1 167 ? -36.099 -17.794 20.019 1.00 14.24 155 TYR A CA 1
ATOM 1308 C C . TYR A 1 167 ? -37.569 -18.121 20.161 1.00 15.00 155 TYR A C 1
ATOM 1309 O O . TYR A 1 167 ? -37.970 -19.271 20.227 1.00 15.90 155 TYR A O 1
ATOM 1318 N N . THR A 1 168 ? -38.365 -17.055 20.218 1.00 15.07 156 THR A N 1
ATOM 1319 C CA . THR A 1 168 ? -39.821 -17.096 20.181 1.00 15.23 156 THR A CA 1
ATOM 1320 C C . THR A 1 168 ? -40.273 -16.106 19.094 1.00 15.38 156 THR A C 1
ATOM 1321 O O . THR A 1 168 ? -39.471 -15.368 18.529 1.00 15.17 156 THR A O 1
ATOM 1325 N N . ARG A 1 169 ? -41.560 -16.145 18.785 1.00 14.22 157 ARG A N 1
ATOM 1326 C CA . ARG A 1 169 ? -42.170 -15.227 17.803 1.00 14.32 157 ARG A CA 1
ATOM 1327 C C . ARG A 1 169 ? -43.481 -14.725 18.346 1.00 14.72 157 ARG A C 1
ATOM 1328 O O . ARG A 1 169 ? -44.217 -15.457 19.031 1.00 14.46 157 ARG A O 1
ATOM 1336 N N . PHE A 1 170 ? -43.825 -13.497 17.957 1.00 14.11 158 PHE A N 1
ATOM 1337 C CA . PHE A 1 170 ? -45.086 -12.905 18.390 1.00 13.89 158 PHE A CA 1
ATOM 1338 C C . PHE A 1 170 ? -45.521 -11.822 17.437 1.00 13.91 158 PHE A C 1
ATOM 1339 O O . PHE A 1 170 ? -44.725 -11.241 16.715 1.00 14.61 158 PHE A O 1
ATOM 1347 N N . PHE A 1 171 ? -46.832 -11.624 17.392 1.00 14.07 159 PHE A N 1
ATOM 1348 C CA . PHE A 1 171 ? -47.445 -10.460 16.761 1.00 14.09 159 PHE A CA 1
ATOM 1349 C C . PHE A 1 171 ? -47.657 -9.401 17.842 1.00 14.19 159 PHE A C 1
ATOM 1350 O O . PHE A 1 171 ? -48.027 -9.702 18.968 1.00 14.36 159 PHE A O 1
ATOM 1358 N N . TRP A 1 172 ? -47.368 -8.163 17.496 1.00 13.56 160 TRP A N 1
ATOM 1359 C CA . TRP A 1 172 ? -47.466 -6.994 18.390 1.00 13.68 160 TRP A CA 1
ATOM 1360 C C . TRP A 1 172 ? -48.255 -5.913 17.679 1.00 13.48 160 TRP A C 1
ATOM 1361 O O . TRP A 1 172 ? -47.841 -5.437 16.623 1.00 14.48 160 TRP A O 1
ATOM 1372 N N . THR A 1 173 ? -49.374 -5.526 18.274 1.00 13.36 161 THR A N 1
ATOM 1373 C CA . THR A 1 173 ? -50.163 -4.381 17.759 1.00 13.80 161 THR A CA 1
ATOM 1374 C C . THR A 1 173 ? -50.070 -3.260 18.774 1.00 13.90 161 THR A C 1
ATOM 1375 O O . THR A 1 173 ? -50.296 -3.471 19.961 1.00 13.97 161 THR A O 1
ATOM 1379 N N . VAL A 1 174 ? -49.674 -2.094 18.279 1.00 13.61 162 VAL A N 1
ATOM 1380 C CA . VAL A 1 174 ? -49.318 -0.976 19.157 1.00 13.92 162 VAL A CA 1
ATOM 1381 C C . VAL A 1 174 ? -49.616 0.315 18.433 1.00 13.37 162 VAL A C 1
ATOM 1382 O O . VAL A 1 174 ? -49.379 0.437 17.239 1.00 14.20 162 VAL A O 1
ATOM 1386 N N . ASN A 1 175 ? -50.141 1.297 19.160 1.00 13.13 163 ASN A N 1
ATOM 1387 C CA . ASN A 1 175 ? -50.360 2.613 18.568 1.00 13.37 163 ASN A CA 1
ATOM 1388 C C . ASN A 1 175 ? -49.115 3.495 18.678 1.00 13.32 163 ASN A C 1
ATOM 1389 O O . ASN A 1 175 ? -48.180 3.167 19.404 1.00 13.77 163 ASN A O 1
ATOM 1394 N N . ALA A 1 176 ? -49.073 4.591 17.949 1.00 13.63 164 ALA A N 1
ATOM 1395 C CA . ALA A 1 176 ? -47.865 5.392 17.875 1.00 13.61 164 ALA A CA 1
ATOM 1396 C C . ALA A 1 176 ? -47.485 6.029 19.197 1.00 14.08 164 ALA A C 1
ATOM 1397 O O . ALA A 1 176 ? -46.302 6.256 19.442 1.00 14.89 164 ALA A O 1
ATOM 1399 N N . ARG A 1 177 ? -48.461 6.347 20.060 1.00 13.73 165 ARG A N 1
ATOM 1400 C CA . ARG A 1 177 ? -48.118 6.904 21.363 1.00 14.15 165 ARG A CA 1
ATOM 1401 C C . ARG A 1 177 ? -47.375 5.902 22.218 1.00 14.17 165 ARG A C 1
ATOM 1402 O O . ARG A 1 177 ? -46.327 6.194 22.804 1.00 14.69 165 ARG A O 1
ATOM 1410 N N . SER A 1 178 ? -47.914 4.696 22.306 1.00 13.42 166 SER A N 1
ATOM 1411 C CA . SER A 1 178 ? -47.260 3.646 23.091 1.00 13.60 166 SER A CA 1
ATOM 1412 C C . SER A 1 178 ? -45.944 3.238 22.410 1.00 14.02 166 SER A C 1
ATOM 1413 O O . SER A 1 178 ? -44.958 2.944 23.106 1.00 14.19 166 SER A O 1
ATOM 1416 N N . LEU A 1 179 ? -45.864 3.260 21.085 1.00 13.95 167 LEU A N 1
ATOM 1417 C CA . LEU A 1 179 ? -44.628 2.981 20.375 1.00 14.19 167 LEU A CA 1
ATOM 1418 C C . LEU A 1 179 ? -43.577 4.016 20.727 1.00 14.99 167 LEU A C 1
ATOM 1419 O O . LEU A 1 179 ? -42.406 3.656 20.922 1.00 15.19 167 LEU A O 1
ATOM 1424 N N . MET A 1 180 ? -43.943 5.284 20.839 1.00 14.48 168 MET A N 1
ATOM 1425 C CA . MET A 1 180 ? -42.986 6.307 21.222 1.00 14.75 168 MET A CA 1
ATOM 1426 C C . MET A 1 180 ? -42.484 6.080 22.634 1.00 14.69 168 MET A C 1
ATOM 1427 O O . MET A 1 180 ? -41.303 6.278 22.906 1.00 14.94 168 MET A O 1
ATOM 1432 N N . ASN A 1 181 ? -43.385 5.663 23.535 1.00 14.16 169 ASN A N 1
ATOM 1433 C CA . ASN A 1 181 ? -42.930 5.269 24.866 1.00 14.10 169 ASN A CA 1
ATOM 1434 C C . ASN A 1 181 ? -41.922 4.114 24.807 1.00 14.34 169 ASN A C 1
ATOM 1435 O O . ASN A 1 181 ? -40.890 4.149 25.478 1.00 14.40 169 ASN A O 1
ATOM 1440 N N . PHE A 1 182 ? -42.225 3.107 24.005 1.00 13.82 170 PHE A N 1
ATOM 1441 C CA . PHE A 1 182 ? -41.310 1.994 23.790 1.00 13.80 170 PHE A CA 1
ATOM 1442 C C . PHE A 1 182 ? -39.950 2.486 23.285 1.00 14.55 170 PHE A C 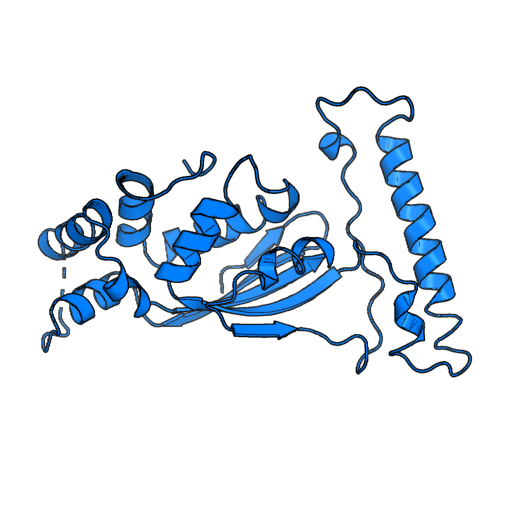1
ATOM 1443 O O . PHE A 1 182 ? -38.904 2.042 23.770 1.00 14.53 170 PHE A O 1
ATOM 1451 N N . LEU A 1 183 ? -39.932 3.387 22.321 1.00 14.16 171 LEU A N 1
ATOM 1452 C CA . LEU A 1 183 ? -38.676 3.916 21.795 1.00 14.66 171 LEU A CA 1
ATOM 1453 C C . LEU A 1 183 ? -37.918 4.724 22.836 1.00 15.06 171 LEU A C 1
ATOM 1454 O O . LEU A 1 183 ? -36.700 4.612 22.927 1.00 15.74 171 LEU A O 1
ATOM 1459 N N . ASN A 1 184 ? -38.602 5.536 23.654 1.00 15.10 172 ASN A N 1
ATOM 1460 C CA . ASN A 1 184 ? -37.931 6.268 24.713 1.00 15.50 172 ASN A CA 1
ATOM 1461 C C . ASN A 1 184 ? -37.146 5.324 25.620 1.00 15.13 172 ASN A C 1
ATOM 1462 O O . ASN A 1 184 ? -36.054 5.664 26.072 1.00 16.77 172 ASN A O 1
ATOM 1467 N N . LEU A 1 185 ? -37.773 4.199 25.942 1.00 14.52 173 LEU A N 1
ATOM 1468 C CA . LEU A 1 185 ? -37.262 3.276 26.943 1.00 14.30 173 LEU A CA 1
ATOM 1469 C C . LEU A 1 185 ? -36.259 2.282 26.371 1.00 15.28 173 LEU A C 1
ATOM 1470 O O . LEU A 1 185 ? -35.300 1.885 27.047 1.00 16.07 173 LEU A O 1
ATOM 1475 N N . ARG A 1 186 ? -36.507 1.820 25.158 1.00 14.47 174 ARG A N 1
ATOM 1476 C CA . ARG A 1 186 ? -35.746 0.701 24.569 1.00 14.60 174 ARG A CA 1
ATOM 1477 C C . ARG A 1 186 ? -34.732 1.154 23.545 1.00 15.19 174 ARG A C 1
ATOM 1478 O O . ARG A 1 186 ? -33.719 0.466 23.362 1.00 16.40 174 ARG A O 1
ATOM 1486 N N . ALA A 1 187 ? -34.948 2.265 22.851 1.00 15.79 175 ALA A N 1
ATOM 1487 C CA . ALA A 1 187 ? -33.929 2.836 21.989 1.00 16.31 175 ALA A CA 1
ATOM 1488 C C . ALA A 1 187 ? -33.142 3.785 22.863 1.00 16.99 175 ALA A C 1
ATOM 1489 O O . ALA A 1 187 ? -33.179 5.014 22.737 1.00 18.64 175 ALA A O 1
ATOM 1491 N N . ASP A 1 188 ? -32.396 3.206 23.793 1.00 17.52 176 ASP A N 1
ATOM 1492 C CA . ASP A 1 188 ? -31.699 3.954 24.805 1.00 17.91 176 ASP A CA 1
ATOM 1493 C C . ASP A 1 188 ? -30.585 3.089 25.373 1.00 18.90 176 ASP A C 1
ATOM 1494 O O . ASP A 1 188 ? -30.758 1.884 25.513 1.00 17.93 176 ASP A O 1
ATOM 1499 N N . SER A 1 189 ? -29.486 3.734 25.725 1.00 19.92 177 SER A N 1
ATOM 1500 C CA . SER A 1 189 ? -28.302 3.028 26.207 1.00 20.16 177 SER A CA 1
ATOM 1501 C C . SER A 1 189 ? -28.514 2.270 27.501 1.00 19.60 177 SER A C 1
ATOM 1502 O O . SER A 1 189 ? -27.777 1.351 27.781 1.00 20.45 177 SER A O 1
ATOM 1505 N N . HIS A 1 190 ? -29.516 2.652 28.277 1.00 19.18 178 HIS A N 1
ATOM 1506 C CA . HIS A 1 190 ? -29.783 1.940 29.525 1.00 19.05 178 HIS A CA 1
ATOM 1507 C C . HIS A 1 190 ? -30.503 0.631 29.312 1.00 17.67 178 HIS A C 1
ATOM 1508 O O . HIS A 1 190 ? -30.429 -0.240 30.158 1.00 17.68 178 HIS A O 1
ATOM 1515 N N . ALA A 1 191 ? -31.183 0.469 28.193 1.00 16.66 179 ALA A N 1
ATOM 1516 C CA . ALA A 1 191 ? -31.819 -0.787 27.832 1.00 15.78 179 ALA A CA 1
ATOM 1517 C C . ALA A 1 191 ? -30.753 -1.832 27.429 1.00 15.51 179 ALA A C 1
ATOM 1518 O O . ALA A 1 191 ? -29.649 -1.479 27.020 1.00 16.75 179 ALA A O 1
ATOM 1520 N N . GLN A 1 192 ? -31.102 -3.095 27.533 1.00 15.44 180 GLN A N 1
ATOM 1521 C CA . GLN A 1 192 ? -30.147 -4.125 27.152 1.00 15.65 180 GLN A CA 1
ATOM 1522 C C . GLN A 1 192 ? -29.858 -4.014 25.643 1.00 15.11 180 GLN A C 1
ATOM 1523 O O . GLN A 1 192 ? -30.753 -3.787 24.834 1.00 15.58 180 GLN A O 1
ATOM 1529 N N . TRP A 1 193 ? -28.595 -4.186 25.277 1.00 15.82 181 TRP A N 1
ATOM 1530 C CA . TRP A 1 193 ? -28.166 -4.015 23.879 1.00 15.85 181 TRP A CA 1
ATOM 1531 C C . TRP A 1 193 ? -29.028 -4.812 22.923 1.00 15.53 181 TRP A C 1
ATOM 1532 O O . TRP A 1 193 ? -29.417 -4.297 21.868 1.00 16.29 181 TRP A O 1
ATOM 1543 N N . GLU A 1 194 ? -29.400 -6.030 23.256 1.00 15.05 182 GLU A N 1
ATOM 1544 C CA . GLU A 1 194 ? -30.178 -6.848 22.364 1.00 14.90 182 GLU A CA 1
ATOM 1545 C C . GLU A 1 194 ? -31.505 -6.210 22.035 1.00 15.13 182 GLU A C 1
ATOM 1546 O O . GLU A 1 194 ? -31.904 -6.146 20.875 1.00 16.16 182 GLU A O 1
ATOM 1552 N N . ILE A 1 195 ? -32.260 -5.733 23.025 1.00 14.70 183 ILE A N 1
ATOM 1553 C CA . ILE A 1 195 ? -33.528 -5.062 22.723 1.00 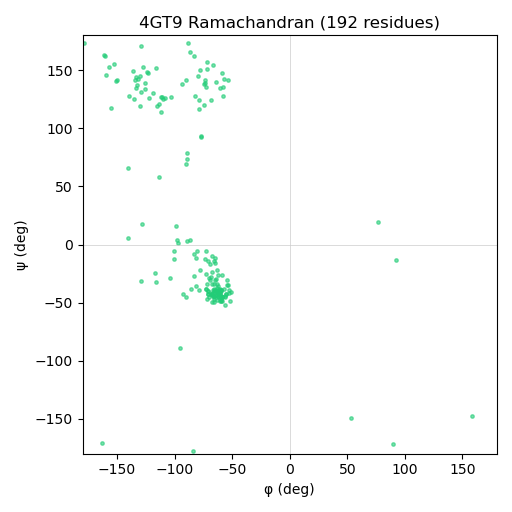14.43 183 ILE A CA 1
ATOM 1554 C C . ILE A 1 195 ? -33.313 -3.704 22.070 1.00 14.86 183 ILE A C 1
ATOM 1555 O O . ILE A 1 195 ? -34.144 -3.287 21.247 1.00 14.78 183 ILE A O 1
ATOM 1560 N N . GLN A 1 196 ? -32.217 -3.022 22.339 1.00 15.14 184 GLN A N 1
ATOM 1561 C CA . GLN A 1 196 ? -31.899 -1.807 21.566 1.00 16.18 184 GLN A CA 1
ATOM 1562 C C . GLN A 1 196 ? -31.928 -2.076 20.075 1.00 16.39 184 GLN A C 1
ATOM 1563 O O . GLN A 1 196 ? -32.375 -1.254 19.281 1.00 16.99 184 GLN A O 1
ATOM 1569 N N . GLN A 1 197 ? -31.379 -3.217 19.670 1.00 16.25 185 GLN A N 1
ATOM 1570 C CA A GLN A 1 197 ? -31.283 -3.539 18.250 0.50 17.02 185 GLN A CA 1
ATOM 1571 C CA B GLN A 1 197 ? -31.287 -3.537 18.243 0.50 16.73 185 GLN A CA 1
ATOM 1572 C C . GLN A 1 197 ? -32.672 -3.697 17.643 1.00 15.91 185 GLN A C 1
ATOM 1573 O O . GLN A 1 197 ? -32.909 -3.273 16.498 1.00 17.57 185 GLN A O 1
ATOM 1584 N N . TYR A 1 198 ? -33.581 -4.309 18.375 1.00 15.31 186 TYR A N 1
ATOM 1585 C CA . TYR A 1 198 ? -34.974 -4.389 17.939 1.00 15.35 186 TYR A CA 1
ATOM 1586 C C . TYR A 1 198 ? -35.609 -3.015 17.860 1.00 15.68 186 TYR A C 1
ATOM 1587 O O . TYR A 1 198 ? -36.314 -2.687 16.896 1.00 15.87 186 TYR A O 1
ATOM 1596 N N . ALA A 1 199 ? -35.358 -2.187 18.855 1.00 15.80 187 ALA A N 1
ATOM 1597 C CA . ALA A 1 199 ? -35.979 -0.846 18.898 1.00 16.25 187 ALA A CA 1
ATOM 1598 C C . ALA A 1 199 ? -35.492 0.030 17.752 1.00 16.90 187 ALA A C 1
ATOM 1599 O O . ALA A 1 199 ? -36.248 0.817 17.199 1.00 17.41 187 ALA A O 1
ATOM 1601 N N . LEU A 1 200 ? -34.238 -0.127 17.350 1.00 17.03 188 LEU A N 1
ATOM 1602 C CA . LEU A 1 200 ? -33.706 0.585 16.185 1.00 17.91 188 LEU A CA 1
ATOM 1603 C C . LEU A 1 200 ? -34.485 0.221 14.935 1.00 17.99 188 LEU A C 1
ATOM 1604 O O . LEU A 1 200 ? -34.768 1.088 14.106 1.00 19.15 188 LEU A O 1
ATOM 1609 N N . ALA A 1 201 ? -34.832 -1.048 14.788 1.00 17.41 189 ALA A N 1
ATOM 1610 C CA . ALA A 1 201 ? -35.606 -1.493 13.624 1.00 19.04 189 ALA A CA 1
ATOM 1611 C C . ALA A 1 201 ? -37.045 -0.989 13.686 1.00 18.24 189 ALA A C 1
ATOM 1612 O O . ALA A 1 201 ? -37.610 -0.543 12.659 1.00 19.81 189 ALA A O 1
ATOM 1614 N N . ILE A 1 202 ? -37.659 -1.045 14.848 1.00 17.34 190 ILE A N 1
ATOM 1615 C CA . ILE A 1 202 ? -39.001 -0.477 15.056 1.00 17.43 190 ILE A CA 1
ATOM 1616 C C . ILE A 1 202 ? -38.974 1.014 14.671 1.00 17.90 190 ILE A C 1
ATOM 1617 O O . ILE A 1 202 ? -39.879 1.513 13.958 1.00 18.28 190 ILE A O 1
ATOM 1622 N N . ALA A 1 203 ? -37.951 1.736 15.088 1.00 17.40 191 ALA A N 1
ATOM 1623 C CA . ALA A 1 203 ? -37.812 3.153 14.769 1.00 18.59 191 ALA A CA 1
ATOM 1624 C C . ALA A 1 203 ? -37.696 3.392 13.292 1.00 18.59 191 ALA A C 1
ATOM 1625 O O . ALA A 1 203 ? -38.246 4.352 12.758 1.00 19.14 191 ALA A O 1
ATOM 1627 N N . ARG A 1 204 ? -36.946 2.554 12.576 1.00 18.79 192 ARG A N 1
ATOM 1628 C CA . ARG A 1 204 ? -36.769 2.734 11.154 1.00 20.67 192 ARG A CA 1
ATOM 1629 C C . ARG A 1 204 ? -38.112 2.603 10.443 1.00 18.89 192 ARG A C 1
ATOM 1630 O O . ARG A 1 204 ? -38.403 3.364 9.510 1.00 19.94 192 ARG A O 1
ATOM 1638 N N . ILE A 1 205 ? -38.901 1.618 10.854 1.00 18.27 193 ILE A N 1
ATOM 1639 C CA . ILE A 1 205 ? -40.212 1.377 10.247 1.00 19.32 193 ILE A CA 1
ATOM 1640 C C . ILE A 1 205 ? -41.171 2.533 10.574 1.00 18.28 193 ILE A C 1
ATOM 1641 O O . ILE A 1 205 ? -41.868 3.044 9.686 1.00 19.46 193 ILE A O 1
ATOM 1646 N N . PHE A 1 206 ? -41.164 2.994 11.806 1.00 18.47 194 PHE A N 1
ATOM 1647 C CA . PHE A 1 206 ? -41.995 4.137 12.228 1.00 17.78 194 PHE A CA 1
ATOM 1648 C C . PHE A 1 206 ? -41.643 5.380 11.432 1.00 18.70 194 PHE A C 1
ATOM 1649 O O . PHE A 1 206 ? -42.538 6.076 10.926 1.00 19.17 194 PHE A O 1
ATOM 1657 N N . LYS A 1 207 ? -40.357 5.656 11.242 1.00 19.35 195 LYS A N 1
ATOM 1658 C CA . LYS A 1 207 ? -39.903 6.792 10.447 1.00 20.81 195 LYS A CA 1
ATOM 1659 C C . LYS A 1 207 ? -40.402 6.693 9.022 1.00 21.37 195 LYS A C 1
ATOM 1660 O O . LYS A 1 207 ? -40.798 7.693 8.426 1.00 22.68 195 LYS A O 1
ATOM 1666 N N . GLU A 1 208 ? -40.322 5.511 8.426 1.00 21.97 196 GLU A N 1
ATOM 1667 C CA . GLU A 1 208 ? -40.779 5.338 7.036 1.00 23.12 196 GLU A CA 1
ATOM 1668 C C . GLU A 1 208 ? -42.278 5.598 6.900 1.00 22.54 196 GLU A C 1
ATOM 1669 O O . GLU A 1 208 ? -42.722 6.200 5.909 1.00 24.35 196 GLU A O 1
ATOM 1675 N N . LYS A 1 209 ? -43.071 5.126 7.861 1.00 21.51 197 LYS A N 1
ATOM 1676 C CA . LYS A 1 209 ? -44.520 5.205 7.768 1.00 22.22 197 LYS A CA 1
ATOM 1677 C C . LYS A 1 209 ? -45.098 6.544 8.216 1.00 21.43 197 LYS A C 1
ATOM 1678 O O . LYS A 1 209 ? -46.139 6.981 7.685 1.00 24.21 197 LYS A O 1
ATOM 1684 N N . CYS A 1 210 ? -44.392 7.226 9.111 1.00 20.62 198 CYS A N 1
ATOM 1685 C CA . CYS A 1 210 ? -44.859 8.453 9.756 1.00 20.42 198 CYS A CA 1
ATOM 1686 C C . CYS A 1 210 ? -43.706 9.450 9.882 1.00 20.30 198 CYS A C 1
ATOM 1687 O O . CYS A 1 210 ? -43.254 9.762 10.981 1.00 20.28 198 CYS A O 1
ATOM 1690 N N . PRO A 1 211 ? -43.204 9.940 8.751 1.00 20.57 199 PRO A N 1
ATOM 1691 C CA . PRO A 1 211 ? -42.023 10.778 8.800 1.00 22.09 199 PRO A CA 1
ATOM 1692 C C . PRO A 1 211 ? -42.163 12.061 9.616 1.00 22.92 199 PRO A C 1
ATOM 1693 O O . PRO A 1 211 ? -41.225 12.456 10.314 1.00 23.03 199 PRO A O 1
ATOM 1697 N N . TRP A 1 212 ? -43.313 12.729 9.532 1.00 21.83 200 TRP A N 1
ATOM 1698 C CA . TRP A 1 212 ? -43.466 13.999 10.243 1.00 22.19 200 TRP A CA 1
ATOM 1699 C C . TRP A 1 212 ? -43.557 13.750 11.747 1.00 21.75 200 TRP A C 1
ATOM 1700 O O . TRP A 1 212 ? -42.947 14.470 12.537 1.00 22.42 200 TRP A O 1
ATOM 1711 N N . THR A 1 213 ? -44.312 12.730 12.142 1.00 20.49 201 THR A N 1
ATOM 1712 C CA . THR A 1 213 ? -44.425 12.367 13.544 1.00 19.62 201 THR A CA 1
ATOM 1713 C C . THR A 1 213 ? -43.072 11.962 14.096 1.00 19.98 201 THR A C 1
ATOM 1714 O O . THR A 1 213 ? -42.684 12.386 15.181 1.00 20.47 201 THR A O 1
ATOM 1718 N N . PHE A 1 214 ? -42.329 11.159 13.334 1.00 20.56 202 PHE A N 1
ATOM 1719 C CA . PHE A 1 214 ? -41.047 10.679 13.837 1.00 20.59 202 PHE A CA 1
ATOM 1720 C C . PHE A 1 214 ? -40.047 11.815 13.993 1.00 21.78 202 PHE A C 1
ATOM 1721 O O . PHE A 1 214 ? -39.321 11.891 14.993 1.00 21.62 202 PHE A O 1
ATOM 1729 N N . GLU A 1 215 ? -39.965 12.698 13.009 1.00 21.79 203 GLU A N 1
ATOM 1730 C CA . GLU A 1 215 ? -39.010 13.790 13.099 1.00 24.08 203 GLU A CA 1
ATOM 1731 C C . GLU A 1 215 ? -39.388 14.706 14.265 1.00 23.10 203 GLU A C 1
ATOM 1732 O O . GLU A 1 215 ? -38.508 15.187 14.981 1.00 23.71 203 GLU A O 1
ATOM 1738 N N . ALA A 1 216 ? -40.689 14.974 14.457 1.00 22.10 204 ALA A N 1
ATOM 1739 C CA . ALA A 1 216 ? -41.144 15.810 15.575 1.00 22.66 204 ALA A CA 1
ATOM 1740 C C . ALA A 1 216 ? -40.839 15.130 16.914 1.00 21.64 204 ALA A C 1
ATOM 1741 O O . ALA A 1 216 ? -40.408 15.772 17.865 1.00 21.96 204 ALA A O 1
ATOM 1743 N N . PHE A 1 217 ? -41.037 13.828 16.963 1.00 20.61 205 PHE A N 1
ATOM 1744 C CA . PHE A 1 217 ? -40.672 13.034 18.128 1.00 19.73 205 PHE A CA 1
ATOM 1745 C C . PHE A 1 217 ? -39.200 13.194 18.469 1.00 21.19 205 PHE A C 1
ATOM 1746 O O . PHE A 1 217 ? -38.854 13.565 19.603 1.00 20.46 205 PHE A O 1
ATOM 1754 N N . LEU A 1 218 ? -38.316 12.994 17.500 1.00 22.41 206 LEU A N 1
ATOM 1755 C CA . LEU A 1 218 ? -36.885 13.150 17.796 1.00 24.18 206 LEU A CA 1
ATOM 1756 C C . LEU A 1 218 ? -36.540 14.551 18.272 1.00 26.09 206 LEU A C 1
ATOM 1757 O O . LEU A 1 218 ? -35.714 14.737 19.162 1.00 27.29 206 LEU A O 1
ATOM 1762 N N . LYS A 1 219 ? -37.149 15.555 17.663 1.00 25.85 207 LYS A N 1
ATOM 1763 C CA . LYS A 1 219 ? -36.826 16.940 17.986 1.00 28.17 207 LYS A CA 1
ATOM 1764 C C . LYS A 1 219 ? -37.324 17.367 19.359 1.00 27.87 207 LYS A C 1
ATOM 1765 O O . LYS A 1 219 ? -36.637 18.117 20.065 1.00 29.99 207 LYS A O 1
ATOM 1771 N N . TYR A 1 220 ? -38.528 16.943 19.729 1.00 26.37 208 TYR A N 1
ATOM 1772 C CA . TYR A 1 220 ? -39.221 17.545 20.855 1.00 27.83 208 TYR A CA 1
ATOM 1773 C C . TYR A 1 220 ? -39.512 16.644 22.029 1.00 27.53 208 TYR A C 1
ATOM 1774 O O . TYR A 1 220 ? -39.703 17.138 23.114 1.00 30.52 208 TYR A O 1
ATOM 1783 N N . ALA A 1 221 ? -39.599 15.333 21.828 1.00 25.04 209 ALA A N 1
ATOM 1784 C CA . ALA A 1 221 ? -40.174 14.448 22.837 1.00 24.24 209 ALA A CA 1
ATOM 1785 C C . ALA A 1 221 ? -39.309 13.247 23.194 1.00 23.59 209 ALA A C 1
ATOM 1786 O O . ALA A 1 221 ? -39.377 12.741 24.307 1.00 24.80 209 ALA A O 1
ATOM 1788 N N . TYR A 1 222 ? -38.544 12.742 22.237 1.00 21.63 210 TYR A N 1
ATOM 1789 C CA . TYR A 1 222 ? -37.711 11.550 22.469 1.00 21.04 210 TYR A CA 1
ATOM 1790 C C . TYR A 1 222 ? -36.728 11.760 23.614 1.00 21.47 210 TYR A C 1
ATOM 1791 O O . TYR A 1 222 ? -35.932 12.714 23.626 1.00 23.80 210 TYR A O 1
ATOM 1800 N N . LYS A 1 223 ? -36.774 10.794 24.541 1.00 21.89 211 LYS A N 1
ATOM 1801 C CA . LYS A 1 223 ? -36.052 10.866 25.824 1.00 23.64 211 LYS A CA 1
ATOM 1802 C C . LYS A 1 223 ? -34.752 10.060 25.828 1.00 24.48 211 LYS A C 1
ATOM 1803 O O . LYS A 1 223 ? -33.934 10.205 26.725 1.00 26.17 211 LYS A O 1
ATOM 1809 N N . GLY A 1 224 ? -34.557 9.213 24.818 1.00 23.33 212 GLY A N 1
ATOM 1810 C CA . GLY A 1 224 ? -33.388 8.330 24.733 1.00 23.39 212 GLY A CA 1
ATOM 1811 C C . GLY A 1 224 ? -32.153 8.963 24.136 1.00 24.35 212 GLY A C 1
ATOM 1812 O O . GLY A 1 224 ? -32.133 10.142 23.785 1.00 26.25 212 GLY A O 1
ATOM 1813 N N . ASP A 1 225 ? -31.105 8.159 24.005 1.00 24.70 213 ASP A N 1
ATOM 1814 C CA . ASP A 1 225 ? -29.814 8.665 23.600 1.00 25.65 213 ASP A CA 1
ATOM 1815 C C . ASP A 1 225 ? -29.180 7.920 22.432 1.00 26.35 213 ASP A C 1
ATOM 1816 O O . ASP A 1 225 ? -27.968 8.060 22.214 1.00 27.62 213 ASP A O 1
ATOM 1821 N N . ILE A 1 226 ? -29.962 7.156 21.669 1.00 25.50 214 ILE A N 1
ATOM 1822 C CA . ILE A 1 226 ? -29.384 6.459 20.508 1.00 27.15 214 ILE A CA 1
ATOM 1823 C C . ILE A 1 226 ? -29.943 6.898 19.163 1.00 27.62 214 ILE A C 1
ATOM 1824 O O . ILE A 1 226 ? -29.187 6.899 18.203 1.00 28.92 214 ILE A O 1
ATOM 1829 N N . LEU A 1 227 ? -31.204 7.300 19.068 1.00 25.54 215 LEU A N 1
ATOM 1830 C CA . LEU A 1 227 ? -31.765 7.671 17.768 1.00 26.75 215 LEU A CA 1
ATOM 1831 C C . LEU A 1 227 ? -31.250 9.021 17.326 1.00 30.10 215 LEU A C 1
ATOM 1832 O O . LEU A 1 227 ? -31.208 9.961 18.121 1.00 30.19 215 LEU A O 1
ATOM 1837 N N . LYS A 1 228 ? -30.930 9.088 16.032 1.00 33.91 216 LYS A N 1
ATOM 1838 C CA . LYS A 1 228 ? -30.108 10.149 15.382 1.00 38.20 216 LYS A CA 1
ATOM 1839 C C . LYS A 1 228 ? -28.964 10.740 16.221 1.00 39.63 216 LYS A C 1
ATOM 1840 O O . LYS A 1 228 ? -28.107 10.001 16.721 1.00 41.86 216 LYS A O 1
#

Radius of gyration: 20.54 Å; Cα contacts (8 Å, |Δi|>4): 333; chains: 1; bounding box: 54×64×30 Å

GO terms:
  GO:0050797 thymidylate synthase (FAD) activity (F, EXP)

CATH classification: 3.30.1360.170

Solvent-accessible surface area: 12126 Å² total; per-residue (Å²): 111,50,116,18,116,9,41,70,81,4,28,0,47,10,65,91,48,117,32,71,10,48,25,0,3,75,33,39,81,129,28,202,79,120,92,117,132,142,18,86,103,38,0,37,105,12,3,102,97,52,77,32,80,15,0,65,97,0,36,0,25,0,32,0,26,0,0,51,34,0,5,149,48,0,61,177,16,210,128,29,66,55,118,64,82,35,8,117,159,49,110,26,73,111,58,3,11,34,23,56,34,126,62,41,152,85,148,215,56,151,66,89,48,108,90,35,26,86,92,48,41,78,106,6,43,110,18,13,117,53,0,57,104,56,41,132,83,64,42,79,98,69,71,0,77,126,61,25,34,97,18,3,18,10,84,3,93,0,48,3,32,0,94,12,0,2,67,0,0,19,95,41,0,16,64,166,13,70,102,4,0,22,55,0,0,70,3,0,2,141,0,0,93,111,75,0,65,63,0,6,63,3,1,30,146,72,25,32,163,16,88,49,23,184

Nearest PDB structures (foldseek):
  4gt9-assembly1_A  TM=1.005E+00  e=1.738E-44  Thermotoga maritima MSB8
  5ios-assembly1_A  TM=9.851E-01  e=5.264E-41  Thermotoga maritima MSB8
  4kas-assembly1_D  TM=9.779E-01  e=1.456E-41  Thermotoga maritima MSB8
  8ren-assembly1_A  TM=9.741E-01  e=1.009E-41  Thermotoga maritima
  4gtl-assembly1_D  TM=9.759E-01  e=1.401E-40  Thermotoga maritima MSB8

InterPro domains:
  IPR003669 Thymidylate synthase ThyX [MF_01408] (6-213)
  IPR003669 Thymidylate synthase ThyX [PF02511] (12-200)
  IPR003669 Thymidylate synthase ThyX [PS51331] (1-208)
  IPR003669 Thymidylate synthase ThyX [PTHR34934] (7-205)
  IPR003669 Thymidylate synthase ThyX [TIGR02170] (10-205)
  IPR003669 Thymidylate synthase ThyX [cd20175] (12-196)
  IPR036098 Thymidylate synthase ThyX superfamily [G3DSA:3.30.1360.170] (1-220)
  IPR036098 Thymidylate synthase ThyX superfamily [SSF69796] (2-212)

Organism: Thermotoga maritima (strain ATCC 43589 / DSM 3109 / JCM 10099 / NBRC 100826 / MSB8) (NCBI:txid243274)

B-factor: mean 23.65, std 9.6, range [11.94, 57.93]